Protein AF-A0A1H9NKL5-F1 (afdb_monomer_lite)

InterPro domains:
  IPR001387 Cro/C1-type, helix-turn-helix domain [PF01381] (218-270)
  IPR001387 Cro/C1-type, helix-turn-helix domain [PS50943] (218-273)
  IPR001387 Cro/C1-type, helix-turn-helix domain [SM00530] (217-272)
  IPR001387 Cro/C1-type, helix-turn-helix domain [cd00093] (218-270)
  IPR010982 Lambda repressor-like, DNA-binding domain superfamily [G3DSA:1.10.260.40] (207-275)
  IPR010982 Lambda repressor-like, DNA-binding domain superfamily [SSF47413] (209-274)

Sequence (277 aa):
MSFSASGWETQMNERTSDKMSATQSKETTPHLGLSQDAVFTKQHTGQSDSREGAPTRTEEAVDTTTKDDSREQAQTDMRIGDDTNASVEKTSEKECNCDIAEISVRAEIANETENSIDTTEENEGNRTSKTKPEKNDLISASIEKLKSEVETLESDKARQNLGDKEWENLIRQTENVIKTARIAIENAKLSKRQSHKVIASRALLLEWEHKIAISDSIRARMKELGMNQNELSFATGIGIGQISLIINGKQNMTLRTMARIEAALDFRLDSGFKYHV

Structure (mmCIF, N/CA/C/O backbone):
data_AF-A0A1H9NKL5-F1
#
_entry.id   AF-A0A1H9NKL5-F1
#
loop_
_atom_site.group_PDB
_atom_site.id
_atom_site.type_symbol
_atom_site.label_atom_id
_atom_site.label_alt_id
_atom_site.label_comp_id
_atom_site.label_asym_id
_atom_site.label_entity_id
_atom_site.label_seq_id
_atom_site.pdbx_PDB_ins_code
_atom_site.Cartn_x
_atom_site.Cartn_y
_atom_site.Cartn_z
_atom_site.occupancy
_atom_site.B_iso_or_equiv
_atom_site.auth_seq_id
_atom_site.auth_comp_id
_atom_site.auth_asym_id
_atom_site.auth_atom_id
_atom_site.pdbx_PDB_model_num
ATOM 1 N N . MET A 1 1 ? -35.256 18.560 -25.970 1.00 48.41 1 MET A N 1
ATOM 2 C CA . MET A 1 1 ? -35.563 17.177 -25.550 1.00 48.41 1 MET A CA 1
ATOM 3 C C . MET A 1 1 ? -35.527 17.160 -24.036 1.00 48.41 1 MET A C 1
ATOM 5 O O . MET A 1 1 ? -34.480 17.425 -23.465 1.00 48.41 1 MET A O 1
ATOM 9 N N . SER A 1 2 ? -36.689 17.001 -23.414 1.00 36.78 2 SER A N 1
ATOM 10 C CA . SER A 1 2 ? -36.927 17.225 -21.985 1.00 36.78 2 SER A CA 1
ATOM 11 C C . SER A 1 2 ? -37.104 15.865 -21.314 1.00 36.78 2 SER A C 1
ATOM 13 O O . SER A 1 2 ? -38.040 15.154 -21.669 1.00 36.78 2 SER A O 1
ATOM 15 N N . PHE A 1 3 ? -36.227 15.484 -20.383 1.00 42.94 3 PHE A N 1
ATOM 16 C CA . PHE A 1 3 ? -36.404 14.260 -19.597 1.00 42.94 3 PHE A CA 1
ATOM 17 C C . PHE A 1 3 ? -36.980 14.608 -18.225 1.00 42.94 3 PHE A C 1
ATOM 19 O O . PHE A 1 3 ? -36.354 15.291 -17.418 1.00 42.94 3 PHE A O 1
ATOM 26 N N . SER A 1 4 ? -38.225 14.178 -18.032 1.00 52.56 4 SER A N 1
ATOM 27 C CA . SER A 1 4 ? -39.014 14.343 -16.818 1.00 52.56 4 SER A CA 1
ATOM 28 C C . SER A 1 4 ? -38.664 13.257 -15.804 1.00 52.56 4 SER A C 1
ATOM 30 O O . SER A 1 4 ? -38.470 12.097 -16.162 1.00 52.56 4 SER A O 1
ATOM 32 N N . ALA A 1 5 ? -38.616 13.656 -14.536 1.00 52.28 5 ALA A N 1
ATOM 33 C CA . ALA A 1 5 ? -38.471 12.793 -13.377 1.00 52.28 5 ALA A CA 1
ATOM 34 C C . ALA A 1 5 ? -39.759 12.001 -13.087 1.00 52.28 5 ALA A C 1
ATOM 36 O O . ALA A 1 5 ? -40.854 12.562 -13.083 1.00 52.28 5 ALA A O 1
ATOM 37 N N . SER A 1 6 ? -39.598 10.717 -12.784 1.00 53.91 6 SER A N 1
ATOM 38 C CA . SER A 1 6 ? -40.556 9.838 -12.097 1.00 53.91 6 SER A CA 1
ATOM 39 C C . SER A 1 6 ? -39.756 8.582 -11.743 1.00 53.91 6 SER A C 1
ATOM 41 O O . SER A 1 6 ? -39.211 7.939 -12.632 1.00 53.91 6 SER A O 1
ATOM 43 N N . GLY A 1 7 ? -39.457 8.290 -10.486 1.00 45.62 7 GLY A N 1
ATOM 44 C CA . GLY A 1 7 ? -40.419 7.953 -9.449 1.00 45.62 7 GLY A CA 1
ATOM 45 C C . GLY A 1 7 ? -40.061 6.536 -9.013 1.00 45.62 7 GLY A C 1
ATOM 46 O O . GLY A 1 7 ? -40.320 5.598 -9.755 1.00 45.62 7 GLY A O 1
ATOM 47 N N . TRP A 1 8 ? -39.378 6.394 -7.878 1.00 50.38 8 TRP A N 1
ATOM 48 C CA . TRP A 1 8 ? -39.182 5.095 -7.240 1.00 50.38 8 TRP A CA 1
ATOM 49 C C . TRP A 1 8 ? -39.647 5.218 -5.803 1.00 50.38 8 TRP A C 1
ATOM 51 O O . TRP A 1 8 ? -39.172 6.030 -5.011 1.00 50.38 8 TRP A O 1
ATOM 61 N N . GLU A 1 9 ? -40.706 4.466 -5.592 1.00 52.41 9 GLU A N 1
ATOM 62 C CA . GLU A 1 9 ? -41.692 4.541 -4.550 1.00 52.41 9 GLU A CA 1
ATOM 63 C C . GLU A 1 9 ? -41.309 3.575 -3.432 1.00 52.41 9 GLU A C 1
ATOM 65 O O . GLU A 1 9 ? -40.834 2.461 -3.657 1.00 52.41 9 GLU A O 1
ATOM 70 N N . THR A 1 10 ? -41.499 4.059 -2.215 1.00 56.59 10 THR A N 1
ATOM 71 C CA . THR A 1 10 ? -41.374 3.365 -0.942 1.00 56.59 10 THR A CA 1
ATOM 72 C C . THR A 1 10 ? -42.179 2.065 -0.923 1.00 56.59 10 THR A C 1
ATOM 74 O O . THR A 1 10 ? -43.394 2.093 -1.105 1.00 56.59 10 THR A O 1
ATOM 77 N N . GLN A 1 11 ? -41.546 0.942 -0.570 1.00 56.91 11 GLN A N 1
ATOM 78 C CA . GLN A 1 11 ? -42.263 -0.215 -0.032 1.00 56.91 11 GLN A CA 1
ATOM 79 C C . GLN A 1 11 ? -41.704 -0.629 1.327 1.00 56.91 11 GLN A C 1
ATOM 81 O O . GLN A 1 11 ? -40.533 -0.966 1.494 1.00 56.91 11 GLN A O 1
ATOM 86 N N . MET A 1 12 ? -42.614 -0.559 2.294 1.00 43.59 12 MET A N 1
ATOM 87 C CA . MET A 1 12 ? -42.528 -1.096 3.639 1.00 43.59 12 MET A CA 1
ATOM 88 C C . MET A 1 12 ? -42.273 -2.604 3.628 1.00 43.59 12 MET A C 1
ATOM 90 O O . MET A 1 12 ? -42.809 -3.322 2.786 1.00 43.59 12 MET A O 1
ATOM 94 N N . ASN A 1 13 ? -41.579 -3.101 4.652 1.00 52.59 13 ASN A N 1
ATOM 95 C CA . ASN A 1 13 ? -41.899 -4.424 5.172 1.00 52.59 13 ASN A CA 1
ATOM 96 C C . ASN A 1 13 ? -41.713 -4.451 6.691 1.00 52.59 13 ASN A C 1
ATOM 98 O O . ASN A 1 13 ? -40.604 -4.568 7.212 1.00 52.59 13 ASN A O 1
ATOM 102 N N . GLU A 1 14 ? -42.837 -4.310 7.386 1.00 47.19 14 GLU A N 1
ATOM 103 C CA . GLU A 1 14 ? -43.008 -4.686 8.781 1.00 47.19 14 GLU A CA 1
ATOM 104 C C . GLU A 1 14 ? -42.885 -6.212 8.903 1.00 47.19 14 GLU A C 1
ATOM 106 O O . GLU A 1 14 ? -43.618 -6.962 8.260 1.00 47.19 14 GLU A O 1
ATOM 111 N N . ARG A 1 15 ? -41.998 -6.695 9.778 1.00 49.75 15 ARG A N 1
ATOM 112 C CA . ARG A 1 15 ? -42.144 -8.021 10.391 1.00 49.75 15 ARG A CA 1
ATOM 113 C C . ARG A 1 15 ? -41.950 -7.922 11.897 1.00 49.75 15 ARG A C 1
ATOM 115 O O . ARG A 1 15 ? -40.840 -7.906 12.418 1.00 49.75 15 ARG A O 1
ATOM 122 N N . THR A 1 16 ? -43.103 -7.833 12.550 1.00 52.62 16 THR A N 1
ATOM 123 C CA . THR A 1 16 ? -43.482 -8.436 13.836 1.00 52.62 16 THR A CA 1
ATOM 124 C C . THR A 1 16 ? -42.513 -9.524 14.323 1.00 52.62 16 THR A C 1
ATOM 126 O O . THR A 1 16 ? -42.222 -10.474 13.600 1.00 52.62 16 THR A O 1
ATOM 129 N N . SER A 1 17 ? -41.929 -9.357 15.512 1.00 47.97 17 SER A N 1
ATOM 130 C CA . SER A 1 17 ? -42.384 -10.004 16.761 1.00 47.97 17 SER A CA 1
ATOM 131 C C . SER A 1 17 ? -42.676 -11.499 16.626 1.00 47.97 17 SER A C 1
ATOM 133 O O . SER A 1 17 ? -43.721 -11.855 16.094 1.00 47.97 17 SER A O 1
ATOM 135 N N . ASP A 1 18 ? -41.805 -12.345 17.192 1.00 44.88 18 ASP A N 1
ATOM 136 C CA . ASP A 1 18 ? -42.251 -13.412 18.095 1.00 44.88 18 ASP A CA 1
ATOM 137 C C . ASP A 1 18 ? -41.107 -14.165 18.809 1.00 44.88 18 ASP A C 1
ATOM 139 O O . ASP A 1 18 ? -40.115 -14.556 18.201 1.00 44.88 18 ASP A O 1
ATOM 143 N N . LYS A 1 19 ? -41.385 -14.465 20.087 1.00 53.66 19 LYS A N 1
ATOM 144 C CA . LYS A 1 19 ? -40.973 -15.643 20.883 1.00 53.66 19 LYS A CA 1
ATOM 145 C C . LYS A 1 19 ? -39.588 -15.697 21.546 1.00 53.66 19 LYS A C 1
ATOM 147 O O . LYS A 1 19 ? -38.620 -16.260 21.053 1.00 53.66 19 LYS A O 1
ATOM 152 N N . MET A 1 20 ? -39.608 -15.228 22.797 1.00 47.59 20 MET A N 1
ATOM 153 C CA . MET A 1 20 ? -39.321 -16.003 24.017 1.00 47.59 20 MET A CA 1
ATOM 154 C C . MET A 1 20 ? -38.697 -17.399 23.843 1.00 47.59 20 MET A C 1
ATOM 156 O O . MET A 1 20 ? -39.330 -18.297 23.293 1.00 47.59 20 MET A O 1
ATOM 160 N N . SER A 1 21 ? -37.558 -17.624 24.502 1.00 54.09 21 SER A N 1
ATOM 161 C CA . SER A 1 21 ? -37.244 -18.877 25.207 1.00 54.09 21 SER A CA 1
ATOM 162 C C . SER A 1 21 ? -36.172 -18.608 26.260 1.00 54.09 21 SER A C 1
ATOM 164 O O . SER A 1 21 ? -35.004 -18.393 25.953 1.00 54.09 21 SER A O 1
ATOM 166 N N . ALA A 1 22 ? -36.610 -18.583 27.516 1.00 48.78 22 ALA A N 1
ATOM 167 C CA . ALA A 1 22 ? -35.757 -18.597 28.688 1.00 48.78 22 ALA A CA 1
ATOM 168 C C . ALA A 1 22 ? -35.267 -20.028 28.938 1.00 48.78 22 ALA A C 1
ATOM 170 O O . ALA A 1 22 ? -36.077 -20.943 29.069 1.00 48.78 22 ALA A O 1
ATOM 171 N N . THR A 1 23 ? -33.960 -20.207 29.091 1.00 55.16 23 THR A N 1
ATOM 172 C CA . THR A 1 23 ? -33.391 -21.382 29.758 1.00 55.16 23 THR A CA 1
ATOM 173 C C . THR A 1 23 ? -32.395 -20.916 30.806 1.00 55.16 23 THR A C 1
ATOM 175 O O . THR A 1 23 ? -31.267 -20.538 30.504 1.00 55.16 23 THR A O 1
ATOM 178 N N . GLN A 1 24 ? -32.858 -20.944 32.056 1.00 49.25 24 GLN A N 1
ATOM 179 C CA . GLN A 1 24 ? -32.028 -21.013 33.251 1.00 49.25 24 GLN A CA 1
ATOM 180 C C . GLN A 1 24 ? -31.160 -22.273 33.192 1.00 49.25 24 GLN A C 1
ATOM 182 O O . GLN A 1 24 ? -31.686 -23.360 32.951 1.00 49.25 24 GLN A O 1
ATOM 187 N N . SER A 1 25 ? -29.867 -22.161 33.495 1.00 47.19 25 SER A N 1
ATOM 188 C CA . SER A 1 25 ? -29.084 -23.275 34.041 1.00 47.19 25 SER A CA 1
ATOM 189 C C . SER A 1 25 ? -27.833 -22.783 34.772 1.00 47.19 25 SER A C 1
ATOM 191 O O . SER A 1 25 ? -26.843 -22.408 34.162 1.00 47.19 25 SER A O 1
ATOM 193 N N . LYS A 1 26 ? -27.953 -22.848 36.102 1.00 50.44 26 LYS A N 1
ATOM 194 C CA . LYS A 1 26 ? -26.998 -23.376 37.087 1.00 50.44 26 LYS A CA 1
ATOM 195 C C . LYS A 1 26 ? -25.600 -22.758 37.184 1.00 50.44 26 LYS A C 1
ATOM 197 O O . LYS A 1 26 ? -24.675 -23.086 36.450 1.00 50.44 26 LYS A O 1
ATOM 202 N N . GLU A 1 27 ? -25.474 -21.995 38.268 1.00 46.00 27 GLU A N 1
ATOM 203 C CA . GLU A 1 27 ? -24.309 -21.895 39.144 1.00 46.00 27 GLU A CA 1
ATOM 204 C C . GLU A 1 27 ? -23.500 -23.196 39.226 1.00 46.00 27 GLU A C 1
ATOM 206 O O . GLU A 1 27 ? -24.032 -24.271 39.513 1.00 46.00 27 GLU A O 1
ATOM 211 N N . THR A 1 28 ? -22.183 -23.087 39.077 1.00 55.81 28 THR A N 1
ATOM 212 C CA . THR A 1 28 ? -21.239 -23.968 39.770 1.00 55.81 28 THR A CA 1
ATOM 213 C C . THR A 1 28 ? -19.968 -23.181 40.060 1.00 55.81 28 THR A C 1
ATOM 215 O O . THR A 1 28 ? -19.117 -22.975 39.200 1.00 55.81 28 THR A O 1
ATOM 218 N N . THR A 1 29 ? -19.871 -22.716 41.298 1.00 50.72 29 THR A N 1
ATOM 219 C CA . THR A 1 29 ? -18.658 -22.200 41.931 1.00 50.72 29 THR A CA 1
ATOM 220 C C . THR A 1 29 ? -17.722 -23.369 42.248 1.00 50.72 29 THR A C 1
ATOM 222 O O . THR A 1 29 ? -18.184 -24.362 42.816 1.00 50.72 29 THR A O 1
ATOM 225 N N . PRO A 1 30 ? -16.407 -23.236 42.014 1.00 59.78 30 PRO A N 1
ATOM 226 C CA . PRO A 1 30 ? -15.461 -23.870 42.920 1.00 59.78 30 PRO A CA 1
ATOM 227 C C . PRO A 1 30 ? -14.425 -22.877 43.459 1.00 59.78 30 PRO A C 1
ATOM 229 O O . PRO A 1 30 ? -13.653 -22.263 42.732 1.00 59.78 30 PRO A O 1
ATOM 232 N N . HIS A 1 31 ? -14.477 -22.740 44.783 1.00 46.31 31 HIS A N 1
ATOM 233 C CA . HIS A 1 31 ? -13.364 -22.755 45.733 1.00 46.31 31 HIS A CA 1
ATOM 234 C C . HIS A 1 31 ? -11.958 -22.314 45.273 1.00 46.31 31 HIS A C 1
ATOM 236 O O . HIS A 1 31 ? -11.245 -23.028 44.578 1.00 46.31 31 HIS A O 1
ATOM 242 N N . LEU A 1 32 ? -11.543 -21.174 45.839 1.00 48.94 32 LEU A N 1
ATOM 243 C CA . LEU A 1 32 ? -10.318 -20.960 46.627 1.00 48.94 32 LEU A CA 1
ATOM 244 C C . LEU A 1 32 ? -9.119 -21.886 46.345 1.00 48.94 32 LEU A C 1
ATOM 246 O O . LEU A 1 32 ? -9.050 -23.007 46.845 1.00 48.94 32 LEU A O 1
ATOM 250 N N . GLY A 1 33 ? -8.102 -21.311 45.703 1.00 45.56 33 GLY A N 1
ATOM 251 C CA . GLY A 1 33 ? -6.715 -21.766 45.748 1.00 45.56 33 GLY A CA 1
ATOM 252 C C . GLY A 1 33 ? -5.789 -20.580 46.004 1.00 45.56 33 GLY A C 1
ATOM 253 O O . GLY A 1 33 ? -5.266 -19.982 45.071 1.00 45.56 33 GLY A O 1
ATOM 254 N N . LEU A 1 34 ? -5.636 -20.216 47.280 1.00 52.22 34 LEU A N 1
ATOM 255 C CA . LEU A 1 34 ? -4.562 -19.355 47.770 1.00 52.22 34 LEU A CA 1
ATOM 256 C C . LEU A 1 34 ? -3.224 -20.059 47.515 1.00 52.22 34 LEU A C 1
ATOM 258 O O . LEU A 1 34 ? -2.986 -21.120 48.086 1.00 52.22 34 LEU A O 1
ATOM 262 N N . SER A 1 35 ? -2.340 -19.454 46.723 1.00 49.34 35 SER A N 1
ATOM 263 C CA . SER A 1 35 ? -0.908 -19.731 46.824 1.00 49.34 35 SER A CA 1
ATOM 264 C C . SER A 1 35 ? -0.171 -18.421 47.034 1.00 49.34 35 SER A C 1
ATOM 266 O O . SER A 1 35 ? -0.235 -17.498 46.222 1.00 49.34 35 SER A O 1
ATOM 268 N N . GLN A 1 36 ? 0.457 -18.370 48.199 1.00 53.31 36 GLN A N 1
ATOM 269 C CA . GLN A 1 36 ? 1.365 -17.345 48.669 1.00 53.31 36 GLN A CA 1
ATOM 270 C C . GLN A 1 36 ? 2.711 -17.447 47.928 1.00 53.31 36 GLN A C 1
ATOM 272 O O . GLN A 1 36 ? 3.008 -18.454 47.285 1.00 53.31 36 GLN A O 1
ATOM 277 N N . ASP A 1 37 ? 3.500 -16.388 48.104 1.00 51.75 37 ASP A N 1
ATOM 278 C CA . ASP A 1 37 ? 4.959 -16.321 47.979 1.00 51.75 37 ASP A CA 1
ATOM 279 C C . ASP A 1 37 ? 5.580 -16.105 46.592 1.00 51.75 37 ASP A C 1
ATOM 281 O O . ASP A 1 37 ? 5.916 -17.034 45.866 1.00 51.75 37 ASP A O 1
ATOM 285 N N . ALA A 1 38 ? 5.887 -14.834 46.306 1.00 48.09 38 ALA A N 1
ATOM 286 C CA . ALA A 1 38 ? 7.248 -14.429 45.938 1.00 48.09 38 ALA A CA 1
ATOM 287 C C . ALA A 1 38 ? 7.401 -12.904 46.068 1.00 48.09 38 ALA A C 1
ATOM 289 O O . ALA A 1 38 ? 7.118 -12.131 45.153 1.00 48.09 38 ALA A O 1
ATOM 290 N N . VAL A 1 39 ? 7.878 -12.473 47.236 1.00 51.44 39 VAL A N 1
ATOM 291 C CA . VAL A 1 39 ? 8.449 -11.141 47.451 1.00 51.44 39 VAL A CA 1
ATOM 292 C C . VAL A 1 39 ? 9.751 -11.066 46.654 1.00 51.44 39 VAL A C 1
ATOM 294 O O . VAL A 1 39 ? 10.738 -11.698 47.020 1.00 51.44 39 VAL A O 1
ATOM 297 N N . PHE A 1 40 ? 9.769 -10.297 45.565 1.00 44.47 40 PHE A N 1
ATOM 298 C CA . PHE A 1 40 ? 11.006 -9.940 44.868 1.00 44.47 40 PHE A CA 1
ATOM 299 C C . PHE A 1 40 ? 11.227 -8.429 44.964 1.00 44.47 40 PHE A C 1
ATOM 301 O O . PHE A 1 40 ? 10.907 -7.653 44.066 1.00 44.47 40 PHE A O 1
ATOM 308 N N . THR A 1 41 ? 11.767 -7.997 46.102 1.00 55.28 41 THR A N 1
ATOM 309 C CA . THR A 1 41 ? 12.330 -6.657 46.278 1.00 55.28 41 THR A CA 1
ATOM 310 C C . THR A 1 41 ? 13.645 -6.569 45.512 1.00 55.28 41 THR A C 1
ATOM 312 O O . THR A 1 41 ? 14.680 -7.020 46.001 1.00 55.28 41 THR A O 1
ATOM 315 N N . LYS A 1 42 ? 13.626 -5.967 44.319 1.00 55.19 42 LYS A N 1
ATOM 316 C CA . LYS A 1 42 ? 14.851 -5.518 43.651 1.00 55.19 42 LYS A CA 1
ATOM 317 C C . LYS A 1 42 ? 15.007 -4.016 43.859 1.00 55.19 42 LYS A C 1
ATOM 319 O O . LYS A 1 42 ? 14.419 -3.203 43.153 1.00 55.19 42 LYS A O 1
ATOM 324 N N . GLN A 1 43 ? 15.793 -3.674 44.875 1.00 50.03 43 GLN A N 1
ATOM 325 C CA . GLN A 1 43 ? 16.387 -2.354 45.030 1.00 50.03 43 GLN A CA 1
ATOM 326 C C . GLN A 1 43 ? 17.285 -2.092 43.813 1.00 50.03 43 GLN A C 1
ATOM 328 O O . GLN A 1 43 ? 18.260 -2.809 43.601 1.00 50.03 43 GLN A O 1
ATOM 333 N N . HIS A 1 44 ? 16.963 -1.071 43.022 1.00 48.88 44 HIS A N 1
ATOM 334 C CA . HIS A 1 44 ? 17.934 -0.430 42.145 1.00 48.88 44 HIS A CA 1
ATOM 335 C C . HIS A 1 44 ? 18.224 0.958 42.702 1.00 48.88 44 HIS A C 1
ATOM 337 O O . HIS A 1 44 ? 17.430 1.892 42.616 1.00 48.88 44 HIS A O 1
ATOM 343 N N . THR A 1 45 ? 19.377 1.023 43.351 1.00 51.44 45 THR A N 1
ATOM 344 C CA . THR A 1 45 ? 20.097 2.220 43.749 1.00 51.44 45 THR A CA 1
ATOM 345 C C . THR A 1 45 ? 20.473 3.047 42.523 1.00 51.44 45 THR A C 1
ATOM 347 O O . THR A 1 45 ? 21.073 2.522 41.591 1.00 51.44 45 THR A O 1
ATOM 350 N N . GLY A 1 46 ? 20.114 4.329 42.584 1.00 45.69 46 GLY A N 1
ATOM 351 C CA . GLY A 1 46 ? 20.894 5.493 42.162 1.00 45.69 46 GLY A CA 1
ATOM 352 C C . GLY A 1 46 ? 21.671 5.443 40.850 1.00 45.69 46 GLY A C 1
ATOM 353 O O . GLY A 1 46 ? 22.724 4.826 40.781 1.00 45.69 46 GLY A O 1
ATOM 354 N N . GLN A 1 47 ? 21.266 6.295 39.907 1.00 49.59 47 GLN A N 1
ATOM 355 C CA . GLN A 1 47 ? 22.220 7.219 39.297 1.00 49.59 47 GLN A CA 1
ATOM 356 C C . GLN A 1 47 ? 21.484 8.445 38.751 1.00 49.59 47 GLN A C 1
ATOM 358 O O . GLN A 1 47 ? 20.786 8.402 37.742 1.00 49.59 47 GLN A O 1
ATOM 363 N N . SER A 1 48 ? 21.597 9.530 39.505 1.00 50.75 48 SER A N 1
ATOM 364 C CA . SER A 1 48 ? 21.295 10.892 39.096 1.00 50.75 48 SER A CA 1
ATOM 365 C C . SER A 1 48 ? 22.418 11.383 38.185 1.00 50.75 48 SER A C 1
ATOM 367 O O . SER A 1 48 ? 23.514 11.630 38.681 1.00 50.75 48 SER A O 1
ATOM 369 N N . ASP A 1 49 ? 22.140 11.547 36.894 1.00 48.22 49 ASP A N 1
ATOM 370 C CA . ASP A 1 49 ? 22.976 12.350 36.003 1.00 48.22 49 ASP A CA 1
ATOM 371 C C . ASP A 1 49 ? 22.197 13.587 35.567 1.00 48.22 49 ASP A C 1
ATOM 373 O O . ASP A 1 49 ? 21.303 13.561 34.719 1.00 48.22 49 ASP A O 1
ATOM 377 N N . SER A 1 50 ? 22.563 14.689 36.211 1.00 57.38 50 SER A N 1
ATOM 378 C CA . SER A 1 50 ? 22.253 16.049 35.818 1.00 57.38 50 SER A CA 1
ATOM 379 C C . SER A 1 50 ? 22.828 16.318 34.428 1.00 57.38 50 SER A C 1
ATOM 381 O O . SER A 1 50 ? 24.044 16.365 34.248 1.00 57.38 50 SER A O 1
ATOM 383 N N . ARG A 1 51 ? 21.965 16.563 33.443 1.00 45.28 51 ARG A N 1
ATOM 384 C CA . ARG A 1 51 ? 22.336 17.318 32.243 1.00 45.28 51 ARG A CA 1
ATOM 385 C C . ARG A 1 51 ? 21.310 18.411 32.002 1.00 45.28 51 ARG A C 1
ATOM 387 O O . ARG A 1 51 ? 20.365 18.265 31.235 1.00 45.28 51 ARG A O 1
ATOM 394 N N . GLU A 1 52 ? 21.542 19.517 32.700 1.00 51.66 52 GLU A N 1
ATOM 395 C CA . GLU A 1 52 ? 21.159 20.842 32.234 1.00 51.66 52 GLU A CA 1
ATOM 396 C C . GLU A 1 52 ? 21.868 21.101 30.901 1.00 51.66 52 GLU A C 1
ATOM 398 O O . GLU A 1 52 ? 23.088 20.997 30.785 1.00 51.66 52 GLU A O 1
ATOM 403 N N . GLY A 1 53 ? 21.083 21.398 29.876 1.00 48.41 53 GLY A N 1
ATOM 404 C CA . GLY A 1 53 ? 21.568 21.730 28.547 1.00 48.41 53 GLY A CA 1
ATOM 405 C C . GLY A 1 53 ? 20.451 22.417 27.787 1.00 48.41 53 GLY A C 1
ATOM 406 O O . GLY A 1 53 ? 19.788 21.800 26.961 1.00 48.41 53 GLY A O 1
ATOM 407 N N . ALA A 1 54 ? 20.194 23.676 28.134 1.00 57.97 54 ALA A N 1
ATOM 408 C CA . ALA A 1 54 ? 19.293 24.546 27.396 1.00 57.97 54 ALA A CA 1
ATOM 409 C C . ALA A 1 54 ? 19.928 24.908 26.040 1.00 57.97 54 ALA A C 1
ATOM 411 O O . ALA A 1 54 ? 21.036 25.448 26.033 1.00 57.97 54 ALA A O 1
ATOM 412 N N . PRO A 1 55 ? 19.267 24.669 24.895 1.00 62.00 55 PRO A N 1
ATOM 413 C CA . PRO A 1 55 ? 19.705 25.255 23.641 1.00 62.00 55 PRO A CA 1
ATOM 414 C C . PRO A 1 55 ? 19.158 26.682 23.520 1.00 62.00 55 PRO A C 1
ATOM 416 O O . PRO A 1 55 ? 17.950 26.911 23.441 1.00 62.00 55 PRO A O 1
ATOM 419 N N . THR A 1 56 ? 20.073 27.649 23.503 1.00 54.56 56 THR A N 1
ATOM 420 C CA . THR A 1 56 ? 19.831 29.028 23.071 1.00 54.56 56 THR A CA 1
ATOM 421 C C . THR A 1 56 ? 19.242 29.037 21.663 1.00 54.56 56 T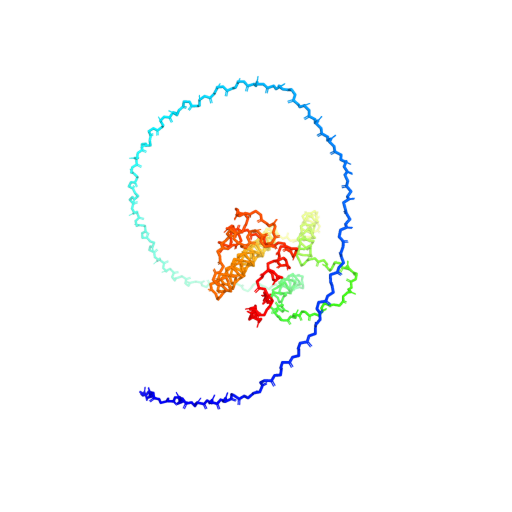HR A C 1
ATOM 423 O O . THR A 1 56 ? 19.854 28.553 20.712 1.00 54.56 56 THR A O 1
ATOM 426 N N . ARG A 1 57 ? 18.033 29.585 21.556 1.00 46.97 57 ARG A N 1
ATOM 427 C CA . ARG A 1 57 ? 17.301 29.835 20.317 1.00 46.97 57 ARG A CA 1
ATOM 428 C C . ARG A 1 57 ? 17.941 31.031 19.611 1.00 46.97 57 ARG A C 1
ATOM 430 O O . ARG A 1 57 ? 17.780 32.161 20.057 1.00 46.97 57 ARG A O 1
ATOM 437 N N . THR A 1 58 ? 18.680 30.769 18.541 1.00 55.44 58 THR A N 1
ATOM 438 C CA . THR A 1 58 ? 19.168 31.797 17.619 1.00 55.44 58 THR A CA 1
ATOM 439 C C . THR A 1 58 ? 17.998 32.239 16.743 1.00 55.44 58 THR A C 1
ATOM 441 O O . THR A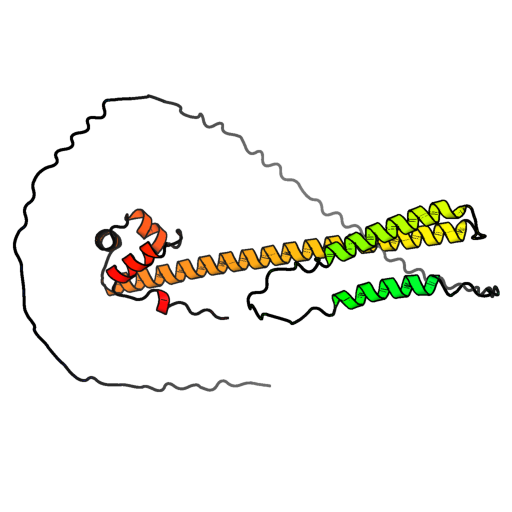 1 58 ? 17.421 31.433 16.016 1.00 55.44 58 THR A O 1
ATOM 444 N N . GLU A 1 59 ? 17.600 33.500 16.868 1.00 49.75 59 GLU A N 1
ATOM 445 C CA . GLU A 1 59 ? 16.656 34.149 15.963 1.00 49.75 59 GLU A CA 1
ATOM 446 C C . GLU A 1 59 ? 17.380 34.454 14.644 1.00 49.75 59 GLU A C 1
ATOM 448 O O . GLU A 1 59 ? 18.219 35.349 14.587 1.00 49.75 59 GLU A O 1
ATOM 453 N N . GLU A 1 60 ? 17.091 33.692 13.587 1.00 51.75 60 GLU A N 1
ATOM 454 C CA . GLU A 1 60 ? 17.432 34.091 12.220 1.00 51.75 60 GLU A CA 1
ATOM 455 C C . GLU A 1 60 ? 16.293 34.937 11.648 1.00 51.75 60 GLU A C 1
ATOM 457 O O . GLU A 1 60 ? 15.157 34.483 11.484 1.00 51.75 60 GLU A O 1
ATOM 462 N N . ALA A 1 61 ? 16.620 36.198 11.374 1.00 52.06 61 ALA A N 1
ATOM 463 C CA . ALA A 1 61 ? 15.790 37.129 10.637 1.00 52.06 61 ALA A CA 1
ATOM 464 C C . ALA A 1 61 ? 15.611 36.626 9.195 1.00 52.06 61 ALA A C 1
ATOM 466 O O . ALA A 1 61 ? 16.575 36.504 8.442 1.00 52.06 61 ALA A O 1
ATOM 467 N N . VAL A 1 62 ? 14.365 36.340 8.816 1.00 58.28 62 VAL A N 1
ATOM 468 C CA . VAL A 1 62 ? 13.986 36.046 7.431 1.00 58.28 62 VAL A CA 1
ATOM 469 C C . VAL A 1 62 ? 13.794 37.376 6.708 1.00 58.28 62 VAL A C 1
ATOM 471 O O . VAL A 1 62 ? 12.801 38.072 6.911 1.00 58.28 62 VAL A O 1
ATOM 474 N N . ASP A 1 63 ? 14.784 37.721 5.892 1.00 54.22 63 ASP A N 1
ATOM 475 C CA . ASP A 1 63 ? 14.782 38.853 4.972 1.00 54.22 63 ASP A CA 1
ATOM 476 C C . ASP A 1 63 ? 13.905 38.523 3.751 1.00 54.22 63 ASP A C 1
ATOM 478 O O . ASP A 1 63 ? 14.225 37.660 2.929 1.00 54.22 63 ASP A O 1
ATOM 482 N N . THR A 1 64 ? 12.741 39.165 3.664 1.00 52.56 64 THR A N 1
ATOM 483 C CA . THR A 1 64 ? 11.812 39.037 2.539 1.00 52.56 64 THR A CA 1
ATOM 484 C C . THR A 1 64 ? 12.238 39.978 1.417 1.00 52.56 64 THR A C 1
ATOM 486 O O . THR A 1 64 ? 11.778 41.119 1.349 1.00 52.56 64 THR A O 1
ATOM 489 N N . THR A 1 65 ? 13.087 39.500 0.508 1.00 51.56 65 THR A N 1
ATOM 490 C CA . THR A 1 65 ? 13.340 40.180 -0.769 1.00 51.56 65 THR A CA 1
ATOM 491 C C . THR A 1 65 ? 12.397 39.654 -1.847 1.00 51.56 65 THR A C 1
ATOM 493 O O . THR A 1 65 ? 12.548 38.571 -2.409 1.00 51.56 65 THR A O 1
ATOM 496 N N . THR A 1 66 ? 11.383 40.469 -2.108 1.00 47.75 66 THR A N 1
ATOM 497 C CA . THR A 1 66 ? 10.454 40.431 -3.235 1.00 47.75 66 THR A CA 1
ATOM 498 C C . THR A 1 66 ? 11.240 40.459 -4.551 1.00 47.75 66 THR A C 1
ATOM 500 O O . THR A 1 66 ? 11.956 41.424 -4.816 1.00 47.75 66 THR A O 1
ATOM 503 N N . LYS A 1 67 ? 11.126 39.415 -5.380 1.00 49.84 67 LYS A N 1
ATOM 504 C CA . LYS A 1 67 ? 11.590 39.439 -6.774 1.00 49.84 67 LYS A CA 1
ATOM 505 C C . LYS A 1 67 ? 10.396 39.637 -7.702 1.00 49.84 67 LYS A C 1
ATOM 507 O O . LYS A 1 67 ? 9.525 38.778 -7.798 1.00 49.84 67 LYS A O 1
ATOM 512 N N . ASP A 1 68 ? 10.391 40.806 -8.332 1.00 49.84 68 ASP A N 1
ATOM 513 C CA . ASP A 1 68 ? 9.615 41.161 -9.514 1.00 49.84 68 ASP A CA 1
ATOM 514 C C . ASP A 1 68 ? 10.047 40.287 -10.700 1.00 49.84 68 ASP A C 1
ATOM 516 O O . ASP A 1 68 ? 11.107 40.508 -11.288 1.00 49.84 68 ASP A O 1
ATOM 520 N N . ASP A 1 69 ? 9.213 39.321 -11.083 1.00 45.38 69 ASP A N 1
ATOM 521 C CA . ASP A 1 69 ? 9.350 38.622 -12.361 1.00 45.38 69 ASP A CA 1
ATOM 522 C C . ASP A 1 69 ? 8.593 39.404 -13.439 1.00 45.38 69 ASP A C 1
ATOM 524 O O . ASP A 1 69 ? 7.399 39.220 -13.700 1.00 45.38 69 ASP A O 1
ATOM 528 N N . SER A 1 70 ? 9.331 40.321 -14.064 1.00 51.34 70 SER A N 1
ATOM 529 C CA . SER A 1 70 ? 8.927 41.000 -15.290 1.00 51.34 70 SER A CA 1
ATOM 530 C C . SER A 1 70 ? 8.788 39.983 -16.422 1.00 51.34 70 SER A C 1
ATOM 532 O O . SER A 1 70 ? 9.737 39.331 -16.851 1.00 51.34 70 SER A O 1
ATOM 534 N N . ARG A 1 71 ? 7.549 39.856 -16.887 1.00 44.16 71 ARG A N 1
ATOM 535 C CA . ARG A 1 71 ? 7.083 38.994 -17.969 1.00 44.16 71 ARG A CA 1
ATOM 536 C C . ARG A 1 71 ? 7.505 39.574 -19.320 1.00 44.16 71 ARG A C 1
ATOM 538 O O . ARG A 1 71 ? 6.838 40.461 -19.845 1.00 44.16 71 ARG A O 1
ATOM 545 N N . GLU A 1 72 ? 8.587 39.056 -19.889 1.00 47.97 72 GLU A N 1
ATOM 546 C CA . GLU A 1 72 ? 9.040 39.399 -21.239 1.00 47.97 72 GLU A CA 1
ATOM 547 C C . GLU A 1 72 ? 8.300 38.530 -22.274 1.00 47.97 72 GLU A C 1
ATOM 549 O O . GLU A 1 72 ? 8.466 37.312 -22.355 1.00 47.97 72 GLU A O 1
ATOM 554 N N . GLN A 1 73 ? 7.394 39.163 -23.023 1.00 51.53 73 GLN A N 1
ATOM 555 C CA . GLN A 1 73 ? 6.710 38.587 -24.179 1.00 51.53 73 GLN A CA 1
ATOM 556 C C . GLN A 1 73 ? 7.650 38.637 -25.387 1.00 51.53 73 GLN A C 1
ATOM 558 O O . GLN A 1 73 ? 7.820 39.693 -25.990 1.00 51.53 73 GLN A O 1
ATOM 563 N N . ALA A 1 74 ? 8.224 37.499 -25.776 1.00 50.53 74 ALA A N 1
ATOM 564 C CA . ALA A 1 74 ? 8.877 37.364 -27.073 1.00 50.53 74 ALA A CA 1
ATOM 565 C C . ALA A 1 74 ? 7.876 36.812 -28.099 1.00 50.53 74 ALA A C 1
ATOM 567 O O . ALA A 1 74 ? 7.459 35.655 -28.037 1.00 50.53 74 ALA A O 1
ATOM 568 N N . GLN A 1 75 ? 7.480 37.689 -29.022 1.00 52.81 75 GLN A N 1
ATOM 569 C CA . GLN A 1 75 ? 6.804 37.376 -30.276 1.00 52.81 75 GLN A CA 1
ATOM 570 C C . GLN A 1 75 ? 7.696 36.473 -31.136 1.00 52.81 75 GLN A C 1
ATOM 572 O O . GLN A 1 75 ? 8.812 36.850 -31.487 1.00 52.81 75 GLN A O 1
ATOM 577 N N . THR A 1 76 ? 7.192 35.302 -31.513 1.00 50.75 76 THR A N 1
ATOM 578 C CA . THR A 1 76 ? 7.748 34.496 -32.602 1.00 50.75 76 THR A CA 1
ATOM 579 C C . THR A 1 76 ? 6.863 34.653 -33.832 1.00 50.75 76 THR A C 1
ATOM 581 O O . THR A 1 76 ? 5.814 34.025 -33.962 1.00 50.75 76 THR A O 1
ATOM 584 N N . ASP A 1 77 ? 7.299 35.531 -34.734 1.00 48.38 77 ASP A N 1
ATOM 585 C CA . ASP A 1 77 ? 6.754 35.664 -36.081 1.00 48.38 77 ASP A CA 1
ATOM 586 C C . ASP A 1 77 ? 7.008 34.379 -36.878 1.00 48.38 77 ASP A C 1
ATOM 588 O O . ASP A 1 77 ? 8.146 33.989 -37.152 1.00 48.38 77 ASP A O 1
ATOM 592 N N . MET A 1 78 ? 5.917 33.723 -37.272 1.00 43.75 78 MET A N 1
ATOM 593 C CA . MET A 1 78 ? 5.924 32.641 -38.248 1.00 43.75 78 MET A CA 1
ATOM 594 C C . MET A 1 78 ? 6.138 33.228 -39.645 1.00 43.75 78 MET A C 1
ATOM 596 O O . MET A 1 78 ? 5.240 33.851 -40.212 1.00 43.75 78 MET A O 1
ATOM 600 N N . ARG A 1 79 ? 7.316 32.994 -40.226 1.00 46.97 79 ARG A N 1
ATOM 601 C CA . ARG A 1 79 ? 7.576 33.233 -41.649 1.00 46.97 79 ARG A CA 1
ATOM 602 C C . ARG A 1 79 ? 7.455 31.903 -42.393 1.00 46.97 79 ARG A C 1
ATOM 604 O O . ARG A 1 79 ? 8.374 31.091 -42.386 1.00 46.97 79 ARG A O 1
ATOM 611 N N . ILE A 1 80 ?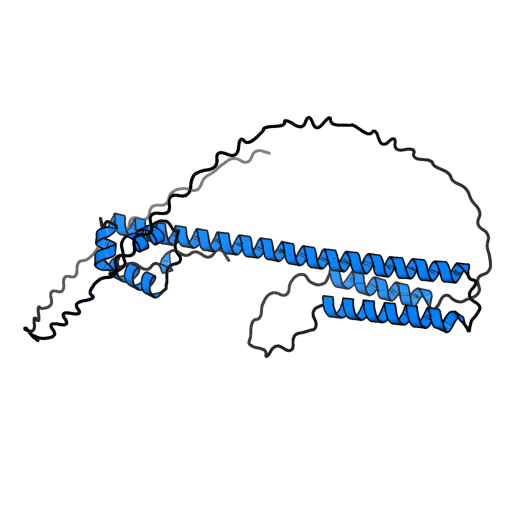 6.286 31.687 -42.990 1.00 48.78 80 ILE A N 1
ATOM 612 C CA . ILE A 1 80 ? 6.039 30.638 -43.983 1.00 48.78 80 ILE A CA 1
ATOM 613 C C . ILE A 1 80 ? 6.689 31.124 -45.281 1.00 48.78 80 ILE A C 1
ATOM 615 O O . ILE A 1 80 ? 6.230 32.094 -45.881 1.00 48.78 80 ILE A O 1
ATOM 619 N N . GLY A 1 81 ? 7.816 30.515 -45.638 1.00 46.88 81 GLY A N 1
ATOM 620 C CA . GLY A 1 81 ? 8.455 30.667 -46.939 1.00 46.88 81 GLY A CA 1
ATOM 621 C C . GLY A 1 81 ? 8.117 29.456 -47.793 1.00 46.88 81 GLY A C 1
ATOM 622 O O . GLY A 1 81 ? 8.692 28.388 -47.594 1.00 46.88 81 GLY A O 1
ATOM 623 N N . ASP A 1 82 ? 7.166 29.639 -48.704 1.00 47.97 82 ASP A N 1
ATOM 624 C CA . ASP A 1 82 ? 6.946 28.767 -49.849 1.00 47.97 82 ASP A CA 1
ATOM 625 C C . ASP A 1 82 ? 8.074 29.009 -50.854 1.00 47.97 82 ASP A C 1
ATOM 627 O O . ASP A 1 82 ? 8.081 30.035 -51.527 1.00 47.97 82 ASP A O 1
ATOM 631 N N . ASP A 1 83 ? 9.003 28.063 -50.978 1.00 49.03 83 ASP A N 1
ATOM 632 C CA . ASP A 1 83 ? 9.915 28.003 -52.119 1.00 49.03 83 ASP A CA 1
ATOM 633 C C . ASP A 1 83 ? 9.832 26.618 -52.759 1.00 49.03 83 ASP A C 1
ATOM 635 O O . ASP A 1 83 ? 10.501 25.648 -52.400 1.00 49.03 83 ASP A O 1
ATOM 639 N N . THR A 1 84 ? 8.964 26.557 -53.762 1.00 56.66 84 THR A N 1
ATOM 640 C CA . THR A 1 84 ? 9.054 25.629 -54.879 1.00 56.66 84 THR A CA 1
ATOM 641 C C . THR A 1 84 ? 10.382 25.836 -55.604 1.00 56.66 84 THR A C 1
ATOM 643 O O . THR A 1 84 ? 10.594 26.910 -56.167 1.00 56.66 84 THR A O 1
ATOM 646 N N . ASN A 1 85 ? 11.227 24.808 -55.721 1.00 44.47 85 ASN A N 1
ATOM 647 C CA . ASN A 1 85 ? 11.999 24.676 -56.952 1.00 44.47 85 ASN A CA 1
ATOM 648 C C . ASN A 1 85 ? 12.437 23.251 -57.283 1.00 44.47 85 ASN A C 1
ATOM 650 O O . ASN A 1 85 ? 12.884 22.474 -56.444 1.00 44.47 85 ASN A O 1
ATOM 654 N N . ALA A 1 86 ? 12.267 22.957 -58.564 1.00 47.44 86 ALA A N 1
ATOM 655 C CA . ALA A 1 86 ? 12.553 21.714 -59.239 1.00 47.44 86 ALA A CA 1
ATOM 656 C C . ALA A 1 86 ? 14.058 21.449 -59.362 1.00 47.44 86 ALA A C 1
ATOM 658 O O . ALA A 1 86 ? 14.838 22.374 -59.574 1.00 47.44 86 ALA A O 1
ATOM 659 N N . SER A 1 87 ? 14.440 20.173 -59.382 1.00 44.91 87 SER A N 1
ATOM 660 C CA . SER A 1 87 ? 15.205 19.585 -60.492 1.00 44.91 87 SER A CA 1
ATOM 661 C C . SER A 1 87 ? 15.329 18.082 -60.283 1.00 44.91 87 SER A C 1
ATOM 663 O O . SER A 1 87 ? 15.971 17.599 -59.358 1.00 44.91 87 SER A O 1
ATOM 665 N N . VAL A 1 88 ? 14.652 17.353 -61.165 1.00 47.72 88 VAL A N 1
ATOM 666 C CA . VAL A 1 88 ? 14.755 15.908 -61.335 1.00 47.72 88 VAL A CA 1
ATOM 667 C C . VAL A 1 88 ? 15.996 15.653 -62.187 1.00 47.72 88 VAL A C 1
ATOM 669 O O . VAL A 1 88 ? 15.934 15.758 -63.411 1.00 47.72 88 VAL A O 1
ATOM 672 N N . GLU A 1 89 ? 17.118 15.320 -61.555 1.00 44.06 89 GLU A N 1
ATOM 673 C CA . GLU A 1 89 ? 18.224 14.641 -62.229 1.00 44.06 89 GLU A CA 1
ATOM 674 C C . GLU A 1 89 ? 18.012 13.131 -62.111 1.00 44.06 89 GLU A C 1
ATOM 676 O O . GLU A 1 89 ? 18.015 12.550 -61.029 1.00 44.06 89 GLU A O 1
ATOM 681 N N . LYS A 1 90 ? 17.776 12.492 -63.259 1.00 50.88 90 LYS A N 1
ATOM 682 C CA . LYS A 1 90 ? 17.780 11.037 -63.398 1.00 50.88 90 LYS A CA 1
ATOM 683 C C . LYS A 1 90 ? 19.227 10.573 -63.529 1.00 50.88 90 LYS A C 1
ATOM 685 O O . LYS A 1 90 ? 19.752 10.519 -64.640 1.00 50.88 90 LYS A O 1
ATOM 690 N N . THR A 1 91 ? 19.848 10.197 -62.420 1.00 42.50 91 THR A N 1
ATOM 691 C CA . THR A 1 91 ? 21.026 9.327 -62.432 1.00 42.50 91 THR A CA 1
ATOM 692 C C . THR A 1 91 ? 20.564 7.880 -62.320 1.00 42.50 91 THR A C 1
ATOM 694 O O . THR A 1 91 ? 19.801 7.501 -61.437 1.00 42.50 91 THR A O 1
ATOM 697 N N . SER A 1 92 ? 20.975 7.069 -63.290 1.00 54.56 92 SER A N 1
ATOM 698 C CA . SER A 1 92 ? 20.726 5.634 -63.334 1.00 54.56 92 SER A CA 1
ATOM 699 C C . SER A 1 92 ? 21.539 4.929 -62.246 1.00 54.56 92 SER A C 1
ATOM 701 O O . SER A 1 92 ? 22.679 4.528 -62.483 1.00 54.56 92 SER A O 1
ATOM 703 N N . GLU A 1 93 ? 20.955 4.786 -61.062 1.00 47.12 93 GLU A N 1
ATOM 704 C CA . GLU A 1 93 ? 21.455 3.921 -59.996 1.00 47.12 93 GLU A CA 1
ATOM 705 C C . GLU A 1 93 ? 21.066 2.473 -60.301 1.00 47.12 93 GLU A C 1
ATOM 707 O O . GLU A 1 93 ? 19.909 2.058 -60.210 1.00 47.12 93 GLU A O 1
ATOM 712 N N . LYS A 1 94 ? 22.065 1.703 -60.726 1.00 51.53 94 LYS A N 1
ATOM 713 C CA . LYS A 1 94 ? 22.004 0.247 -60.763 1.00 51.53 94 LYS A CA 1
ATOM 714 C C . LYS A 1 94 ? 22.301 -0.278 -59.359 1.00 51.53 94 LYS A C 1
ATOM 716 O O . LYS A 1 94 ? 23.424 -0.159 -58.890 1.00 51.53 94 LYS A O 1
ATOM 721 N N . GLU A 1 95 ? 21.269 -0.857 -58.754 1.00 51.78 95 GLU A N 1
ATOM 722 C CA . GLU A 1 95 ? 21.317 -2.037 -57.881 1.00 51.78 95 GLU A CA 1
ATOM 723 C C . GLU A 1 95 ? 22.408 -2.068 -56.794 1.00 51.78 95 GLU A C 1
ATOM 725 O O . GLU A 1 95 ? 23.401 -2.775 -56.911 1.00 51.78 95 GLU A O 1
ATOM 730 N N . CYS A 1 96 ? 22.131 -1.404 -55.670 1.00 45.41 96 CYS A N 1
ATOM 731 C CA . CYS A 1 96 ? 22.548 -1.857 -54.335 1.00 45.41 96 CYS A CA 1
ATOM 732 C C . CYS A 1 96 ? 21.415 -1.571 -53.328 1.00 45.41 96 CYS A C 1
ATOM 734 O O . CYS A 1 96 ? 21.581 -0.878 -52.333 1.00 45.41 96 CYS A O 1
ATOM 736 N N . ASN A 1 97 ? 20.205 -2.047 -53.646 1.00 46.94 97 ASN A N 1
ATOM 737 C CA . ASN A 1 97 ? 18.981 -1.757 -52.883 1.00 46.94 97 ASN A CA 1
ATOM 738 C C . ASN A 1 97 ? 18.578 -2.887 -51.911 1.00 46.94 97 ASN A C 1
ATOM 740 O O . ASN A 1 97 ? 17.501 -2.828 -51.323 1.00 46.94 97 ASN A O 1
ATOM 744 N N . CYS A 1 98 ? 19.398 -3.934 -51.756 1.00 45.22 98 CYS A N 1
ATOM 745 C CA . CYS A 1 98 ? 19.053 -5.081 -50.908 1.00 45.22 98 CYS A CA 1
ATOM 746 C C . CYS A 1 98 ? 19.389 -4.878 -49.422 1.00 45.22 98 CYS A C 1
ATOM 748 O O . CYS A 1 98 ? 18.624 -5.339 -48.580 1.00 45.22 98 CYS A O 1
ATOM 750 N N . ASP A 1 99 ? 20.436 -4.119 -49.084 1.00 48.41 99 ASP A N 1
ATOM 751 C CA . ASP A 1 99 ? 20.945 -4.107 -47.701 1.00 48.41 99 ASP A CA 1
ATOM 752 C C . ASP A 1 99 ? 20.344 -2.978 -46.838 1.00 48.41 99 ASP A C 1
ATOM 754 O O . ASP A 1 99 ? 20.157 -3.132 -45.632 1.00 48.41 99 ASP A O 1
ATOM 758 N N . ILE A 1 100 ? 19.935 -1.857 -47.447 1.00 48.97 100 ILE A N 1
ATOM 759 C CA . ILE A 1 100 ? 19.291 -0.735 -46.729 1.00 48.97 100 ILE A CA 1
ATOM 760 C C . ILE A 1 100 ? 17.841 -1.078 -46.337 1.00 48.97 100 ILE A C 1
ATOM 762 O O . ILE A 1 100 ? 17.354 -0.661 -45.280 1.00 48.97 100 ILE A O 1
ATOM 766 N N . ALA A 1 101 ? 17.157 -1.889 -47.150 1.00 48.97 101 ALA A N 1
ATOM 767 C CA . ALA A 1 101 ? 15.803 -2.352 -46.859 1.00 48.97 101 ALA A CA 1
ATOM 768 C C . ALA A 1 101 ? 15.759 -3.268 -45.621 1.00 48.97 101 ALA A C 1
ATOM 770 O O . ALA A 1 101 ? 14.816 -3.190 -44.834 1.00 48.97 101 ALA A O 1
ATOM 771 N N . GLU A 1 102 ? 16.799 -4.076 -45.384 1.00 51.16 102 GLU A N 1
ATOM 772 C CA . GLU A 1 102 ? 16.851 -4.983 -44.231 1.00 51.16 102 GLU A CA 1
ATOM 773 C C . GLU A 1 102 ? 17.004 -4.233 -42.891 1.00 51.16 102 GLU A C 1
ATOM 775 O O . GLU A 1 102 ? 16.483 -4.673 -41.862 1.00 51.16 102 GLU A O 1
ATOM 780 N N . ILE A 1 103 ? 17.648 -3.059 -42.899 1.00 52.28 103 ILE A N 1
ATOM 781 C CA . ILE A 1 103 ? 17.801 -2.203 -41.711 1.00 52.28 103 ILE A CA 1
ATOM 782 C C . ILE A 1 103 ? 16.488 -1.472 -41.378 1.00 52.28 103 ILE A C 1
ATOM 784 O O . ILE A 1 103 ? 16.115 -1.404 -40.205 1.00 52.28 103 ILE A O 1
ATOM 788 N N . SER A 1 104 ? 15.741 -0.988 -42.381 1.00 51.25 104 SER A N 1
ATOM 789 C CA . SER A 1 104 ? 14.423 -0.363 -42.148 1.00 51.25 104 SER A CA 1
ATOM 790 C C . SER A 1 104 ? 13.386 -1.357 -41.621 1.00 51.25 104 SER A C 1
ATOM 792 O O . SER A 1 104 ? 12.683 -1.049 -40.659 1.00 51.25 104 SER A O 1
ATOM 794 N N . VAL A 1 105 ? 13.345 -2.579 -42.164 1.00 52.06 105 VAL A N 1
ATOM 795 C CA . VAL A 1 105 ? 12.404 -3.622 -41.711 1.00 52.06 105 VAL A CA 1
ATOM 796 C C . VAL A 1 105 ? 12.672 -4.036 -40.254 1.00 52.06 105 VAL A C 1
ATOM 798 O O . VAL A 1 105 ? 11.738 -4.331 -39.510 1.00 52.06 105 VAL A O 1
ATOM 801 N N . ARG A 1 106 ? 13.927 -3.987 -39.779 1.00 52.34 106 ARG A N 1
ATOM 802 C CA . ARG A 1 106 ? 14.252 -4.263 -38.364 1.00 52.34 106 ARG A CA 1
ATOM 803 C C . ARG A 1 106 ? 13.833 -3.147 -37.401 1.00 52.34 106 ARG A C 1
ATOM 805 O O . ARG A 1 106 ? 13.567 -3.446 -36.238 1.00 52.34 106 ARG A O 1
ATOM 812 N N . ALA A 1 107 ? 13.742 -1.897 -37.854 1.00 50.47 107 ALA A N 1
ATOM 813 C CA . ALA A 1 107 ? 13.242 -0.790 -37.034 1.00 50.47 107 ALA A CA 1
ATOM 814 C C . ALA A 1 107 ? 11.709 -0.826 -36.883 1.00 50.47 107 ALA A C 1
ATOM 816 O O . ALA A 1 107 ? 11.179 -0.480 -35.830 1.00 50.47 107 ALA A O 1
ATOM 817 N N . GLU A 1 108 ? 10.996 -1.306 -37.902 1.00 48.47 108 GLU A N 1
ATOM 818 C CA . GLU A 1 108 ? 9.531 -1.395 -37.910 1.00 48.47 108 GLU A CA 1
ATOM 819 C C . GLU A 1 108 ? 9.007 -2.506 -36.977 1.00 48.47 108 GLU A C 1
ATOM 821 O O . GLU A 1 108 ? 8.047 -2.297 -36.233 1.00 48.47 108 GLU A O 1
ATOM 826 N N . ILE A 1 109 ? 9.739 -3.626 -36.875 1.00 53.09 109 ILE A N 1
ATOM 827 C CA . ILE A 1 109 ? 9.472 -4.702 -35.899 1.00 53.09 109 ILE A CA 1
ATOM 828 C C . ILE A 1 109 ? 9.582 -4.200 -34.443 1.00 53.09 109 ILE A C 1
ATOM 830 O O . ILE A 1 109 ? 8.922 -4.737 -33.553 1.00 53.09 109 ILE A O 1
ATOM 834 N N 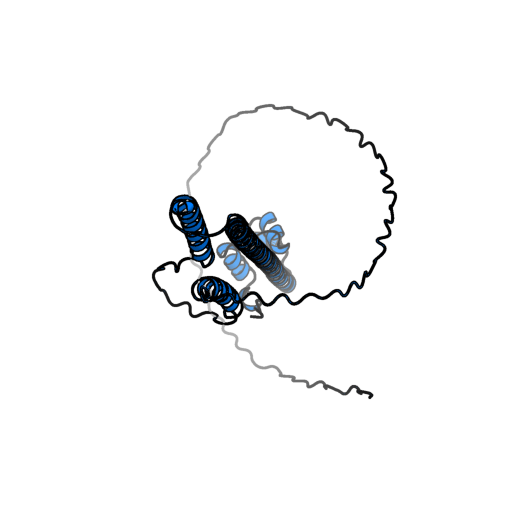. ALA A 1 110 ? 10.365 -3.149 -34.169 1.00 50.12 110 ALA A N 1
ATOM 835 C CA . ALA A 1 110 ? 10.433 -2.564 -32.828 1.00 50.12 110 ALA A CA 1
ATOM 836 C C . ALA A 1 110 ? 9.146 -1.795 -32.463 1.00 50.12 110 ALA A C 1
ATOM 838 O O . ALA A 1 110 ? 8.685 -1.904 -31.326 1.00 50.12 110 ALA A O 1
ATOM 839 N N . ASN A 1 111 ? 8.519 -1.106 -33.425 1.00 50.34 111 ASN A N 1
ATOM 840 C CA . ASN A 1 111 ? 7.297 -0.321 -33.205 1.00 50.34 111 ASN A CA 1
ATOM 841 C C . ASN A 1 111 ? 6.041 -1.190 -33.017 1.00 50.34 111 ASN A C 1
ATOM 843 O O . ASN A 1 111 ? 5.185 -0.864 -32.196 1.00 50.34 111 ASN A O 1
ATOM 847 N N . GLU A 1 112 ? 5.923 -2.330 -33.705 1.00 49.00 112 GLU A N 1
ATOM 848 C CA . GLU A 1 112 ? 4.755 -3.218 -33.545 1.00 49.00 112 GLU A CA 1
ATOM 849 C C . GLU A 1 112 ? 4.698 -3.906 -32.166 1.00 49.00 112 GLU A C 1
ATOM 851 O O . GLU A 1 112 ? 3.632 -4.323 -31.707 1.00 49.00 112 GLU A O 1
ATOM 856 N N . THR A 1 113 ? 5.820 -3.971 -31.440 1.00 51.50 113 THR A N 1
ATOM 857 C CA . THR A 1 113 ? 5.864 -4.582 -30.099 1.00 51.50 113 THR A CA 1
ATOM 858 C C . THR A 1 113 ? 5.386 -3.675 -28.957 1.00 51.50 113 THR A C 1
ATOM 860 O O . THR A 1 113 ? 5.232 -4.171 -27.828 1.00 51.50 113 THR A O 1
ATOM 863 N N . GLU A 1 114 ? 5.117 -2.391 -29.226 1.00 49.72 114 GLU A N 1
ATOM 864 C CA . GLU A 1 114 ? 4.530 -1.450 -28.258 1.00 49.72 114 GLU A CA 1
ATOM 865 C C . GLU A 1 114 ? 2.995 -1.556 -28.179 1.00 49.72 114 GLU A C 1
ATOM 867 O O . GLU A 1 114 ? 2.447 -1.393 -27.093 1.00 49.72 114 GLU A O 1
ATOM 872 N N . ASN A 1 115 ? 2.302 -1.950 -29.258 1.00 51.47 115 ASN A N 1
ATOM 873 C CA . ASN A 1 115 ? 0.827 -1.977 -29.303 1.00 51.47 115 ASN A CA 1
ATOM 874 C C . ASN A 1 115 ? 0.169 -3.327 -28.954 1.00 51.47 115 ASN A C 1
ATOM 876 O O . ASN A 1 115 ? -1.053 -3.404 -28.873 1.00 51.47 115 ASN A O 1
ATOM 880 N N . SER A 1 116 ? 0.937 -4.402 -28.742 1.00 46.78 116 SER A N 1
ATOM 881 C CA . SER A 1 116 ? 0.380 -5.755 -28.532 1.00 46.78 116 SER A CA 1
ATOM 882 C C . SER A 1 116 ? 0.366 -6.227 -27.068 1.00 46.78 116 SER A C 1
ATOM 884 O O . SER A 1 116 ? 0.222 -7.426 -26.818 1.00 46.78 116 SER A O 1
ATOM 886 N N . ILE A 1 117 ? 0.542 -5.340 -26.083 1.00 48.03 117 ILE A N 1
ATOM 887 C CA . ILE A 1 117 ? 0.420 -5.708 -24.662 1.00 48.03 117 ILE A CA 1
ATOM 888 C C . ILE A 1 117 ? -0.585 -4.792 -23.987 1.00 48.03 117 ILE A C 1
ATOM 890 O O . ILE A 1 117 ? -0.236 -3.934 -23.185 1.00 48.03 117 ILE A O 1
ATOM 894 N N . ASP A 1 118 ? -1.844 -5.029 -24.315 1.00 49.12 118 ASP A N 1
ATOM 895 C CA . ASP A 1 118 ? -2.932 -4.751 -23.399 1.00 49.12 118 ASP A CA 1
ATOM 896 C C . ASP A 1 118 ? -3.733 -6.050 -23.253 1.00 49.12 118 ASP A C 1
ATOM 898 O O . ASP A 1 118 ? -3.989 -6.743 -24.239 1.00 49.12 118 ASP A O 1
ATOM 902 N N . THR A 1 119 ? -4.087 -6.396 -22.017 1.00 46.38 119 THR A N 1
ATOM 903 C CA . THR A 1 119 ? -4.956 -7.524 -21.615 1.00 46.38 119 THR A CA 1
ATOM 904 C C . THR A 1 119 ? -4.386 -8.957 -21.662 1.00 46.38 119 THR A C 1
ATOM 906 O O . THR A 1 119 ? -4.788 -9.790 -22.463 1.00 46.38 119 THR A O 1
ATOM 909 N N . THR A 1 120 ? -3.555 -9.327 -20.685 1.00 43.47 120 THR A N 1
ATOM 910 C CA . THR A 1 120 ? -3.668 -10.675 -20.084 1.00 43.47 120 THR A CA 1
ATOM 911 C C . THR A 1 120 ? -3.371 -10.581 -18.596 1.00 43.47 120 THR A C 1
ATOM 913 O O . THR A 1 120 ? -2.226 -10.730 -18.165 1.00 43.47 120 THR A O 1
ATOM 916 N N . GLU A 1 121 ? -4.422 -10.282 -17.840 1.00 52.19 121 GLU A N 1
ATOM 917 C CA . GLU A 1 121 ? -4.486 -10.449 -16.394 1.00 52.19 121 GLU A CA 1
ATOM 918 C C . GLU A 1 121 ? -4.496 -11.941 -16.023 1.00 52.19 121 GLU A C 1
ATOM 920 O O . GLU A 1 121 ? -5.200 -12.759 -16.611 1.00 52.19 121 GLU A O 1
ATOM 925 N N . GLU A 1 122 ? -3.648 -12.243 -15.042 1.00 50.62 122 GLU A N 1
ATOM 926 C CA . GLU A 1 122 ? -3.906 -13.114 -13.895 1.00 50.62 122 GLU A CA 1
ATOM 927 C C . GLU A 1 122 ? -4.378 -14.553 -14.149 1.00 50.62 122 GLU A C 1
ATOM 929 O O . GLU A 1 122 ? -5.559 -14.884 -14.198 1.00 50.62 122 GLU A O 1
ATOM 934 N N . ASN A 1 123 ? -3.407 -15.469 -14.135 1.00 48.47 123 ASN A N 1
ATOM 935 C CA . ASN A 1 123 ? -3.649 -16.801 -13.592 1.00 48.47 123 ASN A CA 1
ATOM 936 C C . ASN A 1 123 ? -2.440 -17.219 -12.740 1.00 48.47 123 ASN A C 1
ATOM 938 O O . ASN A 1 123 ? -1.467 -17.809 -13.223 1.00 48.47 123 ASN A O 1
ATOM 942 N N . GLU A 1 124 ? -2.467 -16.811 -11.469 1.00 57.16 124 GLU A N 1
ATOM 943 C CA . GLU A 1 124 ? -1.451 -17.124 -10.467 1.00 57.16 124 GLU A CA 1
ATOM 944 C C . GLU A 1 124 ? -1.587 -18.578 -10.004 1.00 57.16 124 GLU A C 1
ATOM 946 O O . GLU A 1 124 ? -2.374 -18.929 -9.130 1.00 57.16 124 GLU A O 1
ATOM 951 N N . GLY A 1 125 ? -0.774 -19.447 -10.601 1.00 53.75 125 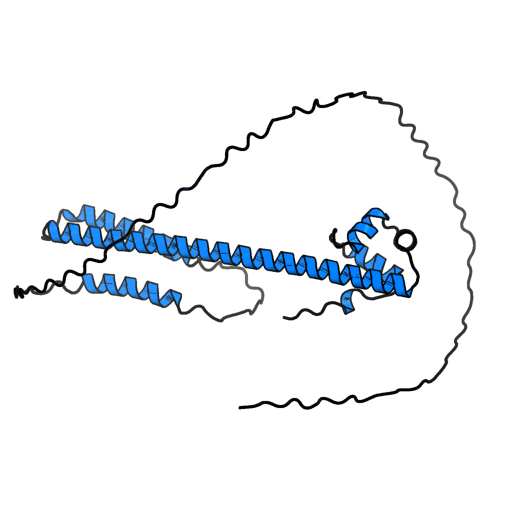GLY A N 1
ATOM 952 C CA . GLY A 1 125 ? -0.649 -20.843 -10.206 1.00 53.75 125 GLY A CA 1
ATOM 953 C C . GLY A 1 125 ? 0.804 -21.288 -10.233 1.00 53.75 125 GLY A C 1
ATOM 954 O O . GLY A 1 125 ? 1.232 -21.940 -11.181 1.00 53.75 125 GLY A O 1
ATOM 955 N N . ASN A 1 126 ? 1.551 -20.903 -9.196 1.00 56.94 126 ASN A N 1
ATOM 956 C CA . ASN A 1 126 ? 2.755 -21.571 -8.693 1.00 56.94 126 ASN A CA 1
ATOM 957 C C . ASN A 1 126 ? 3.698 -22.153 -9.774 1.00 56.94 126 ASN A C 1
ATOM 959 O O . ASN A 1 126 ? 3.739 -23.362 -10.009 1.00 56.94 126 ASN A O 1
ATOM 963 N N . ARG A 1 127 ? 4.482 -21.296 -10.440 1.00 49.78 127 ARG A N 1
ATOM 964 C CA . ARG A 1 127 ? 5.587 -21.726 -11.312 1.00 49.78 127 ARG A CA 1
ATOM 965 C C . ARG A 1 127 ? 6.889 -21.092 -10.855 1.00 49.78 127 ARG A C 1
ATOM 967 O O . ARG A 1 127 ? 7.043 -19.877 -10.878 1.00 49.78 127 ARG A O 1
ATOM 974 N N . THR A 1 128 ? 7.830 -21.958 -10.487 1.00 49.16 128 THR A N 1
ATOM 975 C CA . THR A 1 128 ? 9.251 -21.663 -10.287 1.00 49.16 128 THR A CA 1
ATOM 976 C C . THR A 1 128 ? 9.746 -20.716 -11.380 1.00 49.16 128 THR A C 1
ATOM 978 O O . THR A 1 128 ? 9.741 -21.061 -12.566 1.00 49.16 128 THR A O 1
ATOM 981 N N . SER A 1 129 ? 10.108 -19.505 -10.974 1.00 49.72 129 SER A N 1
ATOM 982 C CA . SER A 1 129 ? 10.366 -18.351 -11.827 1.00 49.72 129 SER A CA 1
ATOM 983 C C . SER A 1 129 ? 11.620 -18.539 -12.683 1.00 49.72 129 SER A C 1
ATOM 985 O O . SER A 1 129 ? 12.719 -18.125 -12.329 1.00 49.72 129 SER A O 1
ATOM 987 N N . LYS A 1 130 ? 11.454 -19.096 -13.888 1.00 56.47 130 LYS A N 1
ATOM 988 C CA . LYS A 1 130 ? 12.306 -18.681 -15.008 1.00 56.47 130 LYS A CA 1
ATOM 989 C C . LYS A 1 130 ? 11.898 -17.250 -15.337 1.00 56.47 130 LYS A C 1
ATOM 991 O O . LYS A 1 130 ? 10.896 -17.036 -16.014 1.00 56.47 130 LYS A O 1
ATOM 996 N N . THR A 1 131 ? 12.624 -16.279 -14.791 1.00 58.22 131 THR A N 1
ATOM 997 C CA . THR A 1 131 ? 12.449 -14.860 -15.103 1.00 58.22 131 THR A CA 1
ATOM 998 C C . THR A 1 131 ? 12.648 -14.680 -16.602 1.00 58.22 131 THR A C 1
ATOM 1000 O O . THR A 1 131 ? 13.764 -14.781 -17.111 1.00 58.22 131 THR A O 1
ATOM 1003 N N . LYS A 1 132 ? 11.541 -14.495 -17.325 1.00 64.81 132 LYS A N 1
ATOM 1004 C CA . LYS A 1 132 ? 11.560 -14.078 -18.726 1.00 64.81 132 LYS A CA 1
ATOM 1005 C C . LYS A 1 132 ? 12.373 -12.773 -18.771 1.00 64.81 132 LYS A C 1
ATOM 1007 O O . LYS A 1 132 ? 12.077 -11.905 -17.949 1.00 64.81 132 LYS A O 1
ATOM 1012 N N . PRO A 1 133 ? 13.404 -12.654 -19.631 1.00 66.56 133 PRO A N 1
ATOM 1013 C CA . PRO A 1 133 ? 14.227 -11.450 -19.676 1.00 66.56 133 PRO A CA 1
ATOM 1014 C C . PRO A 1 133 ? 13.315 -10.242 -19.878 1.00 66.56 133 PRO A C 1
ATOM 1016 O O . PRO A 1 133 ? 12.402 -10.284 -20.713 1.00 66.56 133 PRO A O 1
ATOM 1019 N N . GLU A 1 134 ? 13.500 -9.213 -19.053 1.00 76.75 134 GLU A N 1
ATOM 1020 C CA . GLU A 1 134 ? 12.663 -8.021 -19.100 1.00 76.75 134 GLU A CA 1
ATOM 1021 C C . GLU A 1 134 ? 12.859 -7.379 -20.483 1.00 76.75 134 GLU A C 1
ATOM 1023 O O . GLU A 1 134 ? 13.972 -7.374 -21.011 1.00 76.75 134 GLU A O 1
ATOM 1028 N N . LYS A 1 135 ? 11.797 -6.858 -21.118 1.00 79.62 135 LYS A N 1
ATOM 1029 C CA . LYS A 1 135 ? 11.896 -6.264 -22.471 1.00 79.62 135 LYS A CA 1
ATOM 1030 C C . LYS A 1 135 ? 13.048 -5.248 -22.581 1.00 79.62 135 LYS A C 1
ATOM 1032 O O . LYS A 1 135 ? 13.708 -5.173 -23.611 1.00 79.62 135 LYS A O 1
ATOM 1037 N N . ASN A 1 136 ? 13.334 -4.531 -21.495 1.00 74.19 136 ASN A N 1
ATOM 1038 C CA . ASN A 1 136 ? 14.433 -3.572 -21.398 1.00 74.19 136 ASN A CA 1
ATOM 1039 C C . ASN A 1 136 ? 15.826 -4.206 -21.555 1.00 74.19 136 ASN A C 1
ATOM 1041 O O . ASN A 1 136 ? 16.717 -3.571 -22.122 1.00 74.19 136 ASN A O 1
ATOM 1045 N N . ASP A 1 137 ? 16.017 -5.445 -21.101 1.00 81.19 137 ASP A N 1
ATOM 1046 C CA . ASP A 1 137 ? 17.286 -6.169 -21.224 1.00 81.19 137 ASP A CA 1
ATOM 1047 C C . ASP A 1 137 ? 17.526 -6.586 -22.678 1.00 81.19 137 ASP A C 1
ATOM 1049 O O . ASP A 1 137 ? 18.634 -6.445 -23.193 1.00 81.19 137 ASP A O 1
ATOM 1053 N N . LEU A 1 138 ? 16.466 -7.018 -23.373 1.00 83.44 138 LEU A N 1
ATOM 1054 C CA . LEU A 1 138 ? 16.519 -7.354 -24.800 1.00 83.44 138 LEU A CA 1
ATOM 1055 C C . LEU A 1 138 ? 16.835 -6.123 -25.659 1.00 83.44 138 LEU A C 1
ATOM 1057 O O . LEU A 1 138 ? 17.646 -6.203 -26.584 1.00 83.44 138 LEU A O 1
ATOM 1061 N N . ILE A 1 139 ? 16.238 -4.973 -25.333 1.00 79.00 139 ILE A N 1
ATOM 1062 C CA . ILE A 1 139 ? 16.513 -3.712 -26.031 1.00 79.00 139 ILE A CA 1
ATOM 1063 C C . ILE A 1 139 ? 17.951 -3.252 -25.748 1.00 79.00 139 ILE A C 1
ATOM 1065 O O . ILE A 1 139 ? 18.665 -2.873 -26.673 1.00 79.00 139 ILE A O 1
ATOM 1069 N N . SER A 1 140 ? 18.413 -3.334 -24.497 1.00 81.62 140 SER A N 1
ATOM 1070 C CA . SER A 1 140 ? 19.785 -2.952 -24.130 1.00 81.62 140 SER A CA 1
ATOM 1071 C C . SER A 1 140 ? 20.825 -3.833 -24.829 1.00 81.62 140 SER A C 1
ATOM 1073 O O . SER A 1 140 ? 21.792 -3.317 -25.385 1.00 81.62 140 SER A O 1
ATOM 1075 N N . ALA A 1 141 ? 20.587 -5.146 -24.890 1.00 87.06 141 ALA A N 1
ATOM 1076 C CA . ALA A 1 141 ? 21.423 -6.075 -25.645 1.00 87.06 141 ALA A CA 1
ATOM 1077 C C . ALA A 1 141 ? 21.422 -5.762 -27.152 1.00 87.06 141 ALA A C 1
ATOM 1079 O O . ALA A 1 141 ? 22.469 -5.828 -27.792 1.00 87.06 141 ALA A O 1
ATOM 1080 N N . SER A 1 142 ? 20.273 -5.366 -27.710 1.00 83.56 142 SER A N 1
ATOM 1081 C CA . SER A 1 142 ? 20.170 -4.952 -29.117 1.00 83.56 142 SER A CA 1
ATOM 1082 C C . SER A 1 142 ? 20.960 -3.669 -29.395 1.00 83.56 142 SER A C 1
ATOM 1084 O O . SER A 1 142 ? 21.617 -3.574 -30.426 1.00 83.56 142 SER A O 1
ATOM 1086 N N . ILE A 1 143 ? 20.969 -2.711 -28.461 1.00 82.50 143 ILE A N 1
ATOM 1087 C CA . ILE A 1 143 ? 21.781 -1.490 -28.571 1.00 82.50 143 ILE A CA 1
ATOM 1088 C C . ILE A 1 143 ? 23.276 -1.809 -28.527 1.00 82.50 143 ILE A C 1
ATOM 1090 O O . ILE A 1 143 ? 24.020 -1.281 -29.348 1.00 82.50 143 ILE A O 1
ATOM 1094 N N . GLU A 1 144 ? 23.730 -2.650 -27.595 1.00 88.44 144 GLU A N 1
ATOM 1095 C CA . GLU A 1 144 ? 25.147 -3.043 -27.532 1.00 88.44 144 GLU A CA 1
ATOM 1096 C C . GLU A 1 144 ? 25.573 -3.820 -28.782 1.00 88.44 144 GLU A C 1
ATOM 1098 O O . GLU A 1 144 ? 26.649 -3.572 -29.323 1.00 88.44 144 GLU A O 1
ATOM 1103 N N . LYS A 1 145 ? 24.691 -4.674 -29.319 1.00 89.00 145 LYS A N 1
ATOM 1104 C CA . LYS A 1 145 ? 24.922 -5.345 -30.602 1.00 89.00 145 LYS A CA 1
ATOM 1105 C C . LYS A 1 145 ? 25.084 -4.336 -31.742 1.00 89.00 145 LYS A C 1
ATOM 1107 O O . LYS A 1 145 ? 26.081 -4.400 -32.454 1.00 89.00 145 LYS A O 1
ATOM 1112 N N . LEU A 1 146 ? 24.167 -3.374 -31.872 1.00 82.00 146 LEU A N 1
ATOM 1113 C CA . LEU A 1 146 ? 24.240 -2.335 -32.907 1.00 82.00 146 LEU A CA 1
ATOM 1114 C C . LEU A 1 146 ? 25.502 -1.474 -32.775 1.00 82.00 146 LEU A C 1
ATOM 1116 O O . LEU A 1 146 ? 26.128 -1.161 -33.780 1.00 82.00 146 LEU A O 1
ATOM 1120 N N . LYS A 1 147 ? 25.920 -1.124 -31.552 1.00 86.25 147 LYS A N 1
ATOM 1121 C CA . LYS A 1 147 ? 27.188 -0.409 -31.329 1.00 86.25 147 LYS A CA 1
ATOM 1122 C C . LYS A 1 147 ? 28.389 -1.214 -31.816 1.00 86.25 147 LYS A C 1
ATOM 1124 O O . LYS A 1 147 ? 29.236 -0.658 -32.503 1.00 86.25 147 LYS A O 1
ATOM 1129 N N . SER A 1 148 ? 28.444 -2.507 -31.486 1.00 87.88 148 SER A N 1
ATOM 1130 C CA . SER A 1 148 ? 29.535 -3.373 -31.943 1.00 87.88 148 SER A CA 1
ATOM 1131 C C . SER A 1 148 ? 29.543 -3.532 -33.466 1.00 87.88 148 SER A C 1
ATOM 1133 O O . SER A 1 148 ? 30.610 -3.507 -34.067 1.00 87.88 148 SER A O 1
ATOM 1135 N N . GLU A 1 149 ? 28.367 -3.608 -34.103 1.00 82.69 149 GLU A N 1
ATOM 1136 C CA . GLU A 1 149 ? 28.247 -3.641 -35.566 1.00 82.69 149 GLU A CA 1
ATOM 1137 C C . GLU A 1 149 ? 28.789 -2.347 -36.192 1.00 82.69 149 GLU A C 1
ATOM 1139 O O . GLU A 1 149 ? 29.560 -2.410 -37.148 1.00 82.69 149 GLU A O 1
ATOM 1144 N N . VAL A 1 150 ? 28.487 -1.179 -35.616 1.00 80.12 150 VAL A N 1
ATOM 1145 C CA . VAL A 1 150 ? 29.044 0.108 -36.074 1.00 80.12 150 VAL A CA 1
ATOM 1146 C C . VAL A 1 150 ? 30.568 0.147 -35.945 1.00 80.12 150 VAL A C 1
ATOM 1148 O O . VAL A 1 150 ? 31.243 0.543 -36.890 1.00 80.12 150 VAL A O 1
ATOM 1151 N N . GLU A 1 151 ? 31.126 -0.315 -34.827 1.00 85.00 151 GLU A N 1
ATOM 1152 C CA . GLU A 1 151 ? 32.581 -0.341 -34.608 1.00 85.00 151 GLU A CA 1
ATOM 1153 C C . GLU A 1 151 ? 33.297 -1.296 -35.587 1.00 85.00 151 GLU A C 1
ATOM 1155 O O . GLU A 1 151 ? 34.375 -0.990 -36.111 1.00 85.00 151 GLU A O 1
ATOM 1160 N N . THR A 1 152 ? 32.668 -2.433 -35.914 1.00 83.19 152 THR A N 1
ATOM 1161 C CA . THR A 1 152 ? 33.173 -3.333 -36.965 1.00 83.19 152 THR A CA 1
ATOM 1162 C C . THR A 1 152 ? 33.090 -2.702 -38.354 1.00 83.19 152 THR A C 1
ATOM 1164 O O . THR A 1 152 ? 34.046 -2.792 -39.121 1.00 83.19 152 THR A O 1
ATOM 1167 N N . LEU A 1 153 ? 32.004 -1.985 -38.654 1.00 73.12 153 LEU A N 1
ATOM 1168 C CA . LEU A 1 153 ? 31.812 -1.280 -39.921 1.00 73.12 153 LEU A CA 1
ATOM 1169 C C . LEU A 1 153 ? 32.837 -0.148 -40.108 1.00 73.12 153 LEU A C 1
ATOM 1171 O O . LEU A 1 153 ? 33.369 0.023 -41.205 1.00 73.12 153 LEU A O 1
ATOM 1175 N N . GLU A 1 154 ? 33.180 0.586 -39.046 1.00 73.25 154 GLU A N 1
ATOM 1176 C CA . GLU A 1 154 ? 34.255 1.588 -39.071 1.00 73.25 154 GLU A CA 1
ATOM 1177 C C . GLU A 1 154 ? 35.623 0.972 -39.395 1.00 73.25 154 GLU A C 1
ATOM 1179 O O . GLU A 1 154 ? 36.413 1.574 -40.127 1.00 73.25 154 GLU A O 1
ATOM 1184 N N . SER A 1 155 ? 35.881 -0.247 -38.915 1.00 73.06 155 SER A N 1
ATOM 1185 C CA . SER A 1 155 ? 37.119 -0.988 -39.192 1.00 73.06 155 SER A CA 1
ATOM 1186 C C . SER A 1 155 ? 37.164 -1.551 -40.623 1.00 73.06 155 SER A C 1
ATOM 1188 O O . SER A 1 155 ? 38.228 -1.588 -41.248 1.00 73.06 155 SER A O 1
ATOM 1190 N N . ASP A 1 156 ? 36.008 -1.929 -41.178 1.00 68.31 156 ASP A N 1
ATOM 1191 C CA . ASP A 1 156 ? 35.865 -2.501 -42.526 1.00 68.31 156 ASP A CA 1
ATOM 1192 C C . ASP A 1 156 ? 35.830 -1.453 -43.655 1.00 68.31 156 ASP A C 1
ATOM 1194 O O . ASP A 1 156 ? 35.956 -1.800 -44.838 1.00 68.31 156 ASP A O 1
ATOM 1198 N N . LYS A 1 157 ? 35.823 -0.155 -43.309 1.00 59.19 157 LYS A N 1
ATOM 1199 C CA . LYS A 1 157 ? 36.053 0.980 -44.229 1.00 59.19 157 LYS A CA 1
ATOM 1200 C C . LYS A 1 157 ? 37.400 0.898 -44.978 1.00 59.19 157 LYS A C 1
ATOM 1202 O O . LYS A 1 157 ? 37.668 1.673 -45.891 1.00 59.19 157 LYS A O 1
ATOM 1207 N N . ALA A 1 158 ? 38.234 -0.090 -44.658 1.00 51.03 158 ALA A N 1
ATOM 1208 C CA . ALA A 1 158 ? 39.434 -0.430 -45.405 1.00 51.03 158 ALA A CA 1
ATOM 1209 C C . ALA A 1 158 ? 39.210 -1.268 -46.688 1.00 51.03 158 ALA A C 1
ATOM 1211 O O . ALA A 1 158 ? 40.209 -1.553 -47.354 1.00 51.03 158 ALA A O 1
ATOM 1212 N N . ARG A 1 159 ? 37.988 -1.700 -47.076 1.00 52.44 159 ARG A N 1
ATOM 1213 C CA . ARG A 1 159 ? 37.858 -2.643 -48.220 1.00 52.44 159 ARG A CA 1
ATOM 1214 C C . ARG A 1 159 ? 36.866 -2.394 -49.363 1.00 52.44 159 ARG A C 1
ATOM 1216 O O . ARG A 1 159 ? 37.081 -3.035 -50.391 1.00 52.44 159 ARG A O 1
ATOM 1223 N N . GLN A 1 160 ? 35.862 -1.513 -49.312 1.00 65.62 160 GLN A N 1
ATOM 1224 C CA . GLN A 1 160 ? 34.934 -1.374 -50.459 1.00 65.62 160 GLN A CA 1
ATOM 1225 C C . GLN A 1 160 ? 34.404 0.054 -50.684 1.00 65.62 160 GLN A C 1
ATOM 1227 O O . GLN A 1 160 ? 33.675 0.570 -49.853 1.00 65.62 160 GLN A O 1
ATOM 1232 N N . ASN A 1 161 ? 34.772 0.635 -51.835 1.00 68.50 161 ASN A N 1
ATOM 1233 C CA . ASN A 1 161 ? 34.065 1.525 -52.786 1.00 68.50 161 ASN A CA 1
ATOM 1234 C C . ASN A 1 161 ? 32.960 2.536 -52.383 1.00 68.50 161 ASN A C 1
ATOM 1236 O O . ASN A 1 161 ? 32.522 3.258 -53.278 1.00 68.50 161 ASN A O 1
ATOM 1240 N N . LEU A 1 162 ? 32.497 2.648 -51.138 1.00 74.69 162 LEU A N 1
ATOM 1241 C CA . LEU A 1 162 ? 31.552 3.700 -50.748 1.00 74.69 162 LEU A CA 1
ATOM 1242 C C . LEU A 1 162 ? 32.255 5.061 -50.715 1.00 74.69 162 LEU A C 1
ATOM 1244 O O . LEU A 1 162 ? 33.341 5.202 -50.149 1.00 74.69 162 LEU A O 1
ATOM 1248 N N . GLY A 1 163 ? 31.628 6.074 -51.317 1.00 85.50 163 GLY A N 1
ATOM 1249 C CA . GLY A 1 163 ? 32.134 7.444 -51.258 1.00 85.50 163 GLY A CA 1
ATOM 1250 C C . GLY A 1 163 ? 32.018 8.016 -49.841 1.00 85.50 163 GLY A C 1
ATOM 1251 O O . GLY A 1 163 ? 31.065 7.714 -49.122 1.00 85.50 163 GLY A O 1
ATOM 1252 N N . ASP A 1 164 ? 32.942 8.898 -49.441 1.00 83.38 164 ASP A N 1
ATOM 1253 C CA . ASP A 1 164 ? 32.981 9.468 -48.080 1.00 83.38 164 ASP A CA 1
ATOM 1254 C C . ASP A 1 164 ? 31.641 10.075 -47.623 1.00 83.38 164 ASP A C 1
ATOM 1256 O O . ASP A 1 164 ? 31.250 9.929 -46.466 1.00 83.38 164 ASP A O 1
ATOM 1260 N N . LYS A 1 165 ? 30.891 10.687 -48.548 1.00 85.50 165 LYS A N 1
ATOM 1261 C CA . LYS A 1 165 ? 29.582 11.304 -48.271 1.00 85.50 165 LYS A CA 1
ATOM 1262 C C . LYS A 1 165 ? 28.488 10.295 -47.918 1.00 85.50 165 LYS A C 1
ATOM 1264 O O . LYS A 1 165 ? 27.644 10.576 -47.069 1.00 85.50 165 LYS A O 1
ATOM 1269 N N . GLU A 1 166 ? 28.466 9.143 -48.584 1.00 86.06 166 GLU A N 1
ATOM 1270 C CA . GLU A 1 166 ? 27.474 8.094 -48.317 1.00 86.06 166 GLU A CA 1
ATOM 1271 C C . GLU A 1 166 ? 27.722 7.481 -46.941 1.00 86.06 166 GLU A C 1
ATOM 1273 O O . GLU A 1 166 ? 26.786 7.270 -46.168 1.00 86.06 166 GLU A O 1
ATOM 1278 N N . TRP A 1 167 ? 28.999 7.299 -46.600 1.00 82.12 167 TRP A N 1
ATOM 1279 C CA . TRP A 1 167 ? 29.422 6.816 -45.294 1.00 82.12 167 TRP A CA 1
ATOM 1280 C C . TRP A 1 167 ? 29.029 7.760 -44.154 1.00 82.12 167 TRP A C 1
ATOM 1282 O O . TRP A 1 167 ? 28.443 7.328 -43.162 1.00 82.12 167 TRP A O 1
ATOM 1292 N N . GLU A 1 168 ? 29.298 9.061 -44.299 1.00 84.69 168 GLU A N 1
ATOM 1293 C CA . GLU A 1 168 ? 28.875 10.071 -43.320 1.00 84.69 168 GLU A CA 1
ATOM 1294 C C . GLU A 1 168 ? 27.354 10.076 -43.125 1.00 84.69 168 GLU A C 1
ATOM 1296 O O . GLU A 1 168 ? 26.864 10.203 -41.998 1.00 84.69 168 GLU A O 1
ATOM 1301 N N . ASN A 1 169 ? 26.588 9.898 -44.206 1.00 88.94 169 ASN A N 1
ATOM 1302 C CA . ASN A 1 169 ? 25.137 9.828 -44.114 1.00 88.94 169 ASN A CA 1
ATOM 1303 C C . ASN A 1 169 ? 24.668 8.576 -43.353 1.00 88.94 169 ASN A C 1
ATOM 1305 O O . ASN A 1 169 ? 23.775 8.689 -42.512 1.00 88.94 169 ASN A O 1
ATOM 1309 N N . LEU A 1 170 ? 25.289 7.416 -43.593 1.00 83.88 170 LEU A N 1
ATOM 1310 C CA . LEU A 1 170 ? 24.976 6.167 -42.893 1.00 83.88 170 LEU A CA 1
ATOM 1311 C C . LEU A 1 170 ? 25.302 6.248 -41.394 1.00 83.88 170 LEU A C 1
ATOM 1313 O O . LEU A 1 170 ? 24.475 5.861 -40.562 1.00 83.88 170 LEU A O 1
ATOM 1317 N N . ILE A 1 171 ? 26.462 6.814 -41.034 1.00 84.50 171 ILE A N 1
ATOM 1318 C CA . ILE A 1 171 ? 26.821 7.079 -39.631 1.00 84.50 171 ILE A CA 1
ATOM 1319 C C . ILE A 1 171 ? 25.755 7.967 -38.992 1.00 84.50 171 ILE A C 1
ATOM 1321 O O . ILE A 1 171 ? 25.184 7.611 -37.961 1.00 84.50 171 ILE A O 1
ATOM 1325 N N . ARG A 1 172 ? 25.420 9.093 -39.630 1.00 88.81 172 ARG A N 1
ATOM 1326 C CA . ARG A 1 172 ? 24.427 10.040 -39.108 1.00 88.81 172 ARG A CA 1
ATOM 1327 C C . ARG A 1 172 ? 23.052 9.394 -38.919 1.00 88.81 172 ARG A C 1
ATOM 1329 O O . ARG A 1 172 ? 22.384 9.657 -37.919 1.00 88.81 172 ARG A O 1
ATOM 1336 N N . GLN A 1 173 ? 22.615 8.556 -39.859 1.00 87.75 173 GLN A N 1
ATOM 1337 C CA . GLN A 1 173 ? 21.367 7.801 -39.732 1.00 87.75 173 GLN A CA 1
ATOM 1338 C C . GLN A 1 173 ? 21.416 6.847 -38.535 1.00 87.75 173 GLN A C 1
ATOM 1340 O O . GLN A 1 173 ? 20.499 6.852 -37.713 1.00 87.75 173 GLN A O 1
ATOM 1345 N N . THR A 1 174 ? 22.507 6.097 -38.387 1.00 83.50 174 THR A N 1
ATOM 1346 C CA . THR A 1 174 ? 22.680 5.141 -37.287 1.00 83.50 174 THR A CA 1
ATOM 1347 C C . THR A 1 174 ? 22.721 5.840 -35.928 1.00 83.50 174 THR A C 1
ATOM 1349 O O . THR A 1 174 ? 22.047 5.421 -34.985 1.00 83.50 174 THR A O 1
ATOM 1352 N N . GLU A 1 175 ? 23.426 6.967 -35.823 1.00 85.75 175 GLU A N 1
ATOM 1353 C CA . GLU A 1 175 ? 23.430 7.794 -34.617 1.00 85.75 175 GLU A CA 1
ATOM 1354 C C . GLU A 1 175 ? 22.032 8.296 -34.246 1.00 85.75 175 GLU A C 1
ATOM 1356 O O . GLU A 1 175 ? 21.675 8.306 -33.065 1.00 85.75 175 GLU A O 1
ATOM 1361 N N . ASN A 1 176 ? 21.233 8.713 -35.231 1.00 90.56 176 ASN A N 1
ATOM 1362 C CA . ASN A 1 176 ? 19.862 9.157 -34.995 1.00 90.56 176 ASN A CA 1
ATOM 1363 C C . ASN A 1 176 ? 18.984 8.008 -34.485 1.00 90.56 176 ASN A C 1
ATOM 1365 O O . ASN A 1 176 ? 18.241 8.205 -33.524 1.00 90.56 176 ASN A O 1
ATOM 1369 N N . VAL A 1 177 ? 19.121 6.799 -35.043 1.00 87.06 177 VAL A N 1
ATOM 1370 C CA . VAL A 1 177 ? 18.419 5.600 -34.550 1.00 87.06 177 VAL A CA 1
ATOM 1371 C C . VAL A 1 177 ? 18.807 5.301 -33.099 1.00 87.06 177 VAL A C 1
ATOM 1373 O O . VAL A 1 177 ? 17.931 5.115 -32.253 1.00 87.06 177 VAL A O 1
ATOM 1376 N N . ILE A 1 178 ? 20.103 5.340 -32.769 1.00 85.25 178 ILE A N 1
ATOM 1377 C CA . ILE A 1 178 ? 20.587 5.122 -31.397 1.00 85.25 178 ILE A CA 1
ATOM 1378 C C . ILE A 1 178 ? 20.041 6.193 -30.439 1.00 85.25 178 ILE A C 1
ATOM 1380 O O . ILE A 1 178 ? 19.631 5.865 -29.322 1.00 85.25 178 ILE A O 1
ATOM 1384 N N . LYS A 1 179 ? 20.017 7.469 -30.847 1.00 91.75 179 LYS A N 1
ATOM 1385 C CA . LYS A 1 179 ? 19.463 8.573 -30.041 1.00 91.75 179 LYS A CA 1
ATOM 1386 C C . LYS A 1 179 ? 17.973 8.365 -29.768 1.00 91.75 179 LYS A C 1
ATOM 1388 O O . LYS A 1 179 ? 17.565 8.436 -28.608 1.00 91.75 179 LYS A O 1
ATOM 1393 N N . THR A 1 180 ? 17.186 8.041 -30.793 1.00 89.12 180 THR A N 1
ATOM 1394 C CA . THR A 1 180 ? 15.749 7.762 -30.656 1.00 89.12 180 THR A CA 1
ATOM 1395 C C . THR A 1 180 ? 15.498 6.567 -29.736 1.00 89.12 180 THR A C 1
ATOM 1397 O O . THR A 1 180 ? 14.690 6.671 -28.813 1.00 89.12 180 THR A O 1
ATOM 1400 N N . ALA A 1 181 ? 16.253 5.474 -29.894 1.00 85.94 181 ALA A N 1
ATOM 1401 C CA . ALA A 1 181 ? 16.142 4.298 -29.030 1.00 85.94 181 ALA A CA 1
ATOM 1402 C C . ALA A 1 181 ? 16.450 4.622 -27.555 1.00 85.94 181 ALA A C 1
ATOM 1404 O O . ALA A 1 181 ? 15.744 4.169 -26.654 1.00 85.94 181 ALA A O 1
ATOM 1405 N N . ARG A 1 182 ? 17.466 5.455 -27.281 1.00 87.88 182 ARG A N 1
ATOM 1406 C CA . ARG A 1 182 ? 17.777 5.900 -25.909 1.00 87.88 182 ARG A CA 1
ATOM 1407 C C . ARG A 1 182 ? 16.644 6.720 -25.293 1.00 87.88 182 ARG A C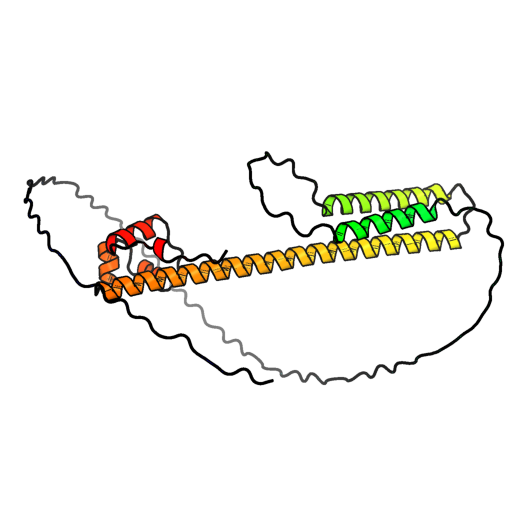 1
ATOM 1409 O O . ARG A 1 182 ? 16.313 6.494 -24.131 1.00 87.88 182 ARG A O 1
ATOM 1416 N N . ILE A 1 183 ? 16.055 7.646 -26.053 1.00 92.75 183 ILE A N 1
ATOM 1417 C CA . ILE A 1 183 ? 14.921 8.461 -25.589 1.00 92.75 183 ILE A CA 1
ATOM 1418 C C . ILE A 1 183 ? 13.716 7.566 -25.273 1.00 92.75 183 ILE A C 1
ATOM 1420 O O . ILE A 1 183 ? 13.111 7.719 -24.213 1.00 92.75 183 ILE A O 1
ATOM 1424 N N . ALA A 1 184 ? 13.406 6.594 -26.138 1.00 87.44 184 ALA A N 1
ATOM 1425 C CA . ALA A 1 184 ? 12.313 5.647 -25.919 1.00 87.44 184 ALA A CA 1
ATOM 1426 C C . ALA A 1 184 ? 12.499 4.835 -24.622 1.00 87.44 184 ALA A C 1
ATOM 1428 O O . ALA A 1 184 ? 11.581 4.748 -23.806 1.00 87.44 184 ALA A O 1
ATOM 1429 N N . ILE A 1 185 ? 13.710 4.326 -24.368 1.00 88.12 185 ILE A N 1
ATOM 1430 C CA . ILE A 1 185 ? 14.029 3.602 -23.125 1.00 88.12 185 ILE A CA 1
ATOM 1431 C C . ILE A 1 185 ? 13.846 4.491 -21.894 1.00 88.12 185 ILE A C 1
ATOM 1433 O O . ILE A 1 185 ? 13.303 4.041 -20.882 1.00 88.12 185 ILE A O 1
ATOM 1437 N N . GLU A 1 186 ? 14.311 5.738 -21.946 1.00 92.88 186 GLU A N 1
ATOM 1438 C CA . GLU A 1 186 ? 14.198 6.641 -20.801 1.00 92.88 186 GLU A CA 1
ATOM 1439 C C . GLU A 1 186 ? 12.735 7.014 -20.526 1.00 92.88 186 GLU A C 1
ATOM 1441 O O . GLU A 1 186 ? 12.295 6.970 -19.376 1.00 92.88 186 GLU A O 1
ATOM 1446 N N . ASN A 1 187 ? 11.940 7.249 -21.572 1.00 90.62 187 ASN A N 1
ATOM 1447 C CA . ASN A 1 187 ? 10.498 7.469 -21.451 1.00 90.62 187 ASN A CA 1
ATOM 1448 C C . ASN A 1 187 ? 9.776 6.246 -20.869 1.00 90.62 187 ASN A C 1
ATOM 1450 O O . ASN A 1 187 ? 8.947 6.397 -19.968 1.00 90.62 187 ASN A O 1
ATOM 1454 N N . ALA A 1 188 ? 10.128 5.030 -21.297 1.00 88.75 188 ALA A N 1
ATOM 1455 C CA . ALA A 1 188 ? 9.570 3.798 -20.740 1.00 88.75 188 ALA A CA 1
ATOM 1456 C C . ALA A 1 188 ? 9.902 3.642 -19.243 1.00 88.75 188 ALA A C 1
ATOM 1458 O O . ALA A 1 188 ? 9.035 3.298 -18.432 1.00 88.75 188 ALA A O 1
ATOM 1459 N N . LYS A 1 189 ? 11.137 3.962 -18.832 1.00 89.31 189 LYS A N 1
ATOM 1460 C CA . LYS A 1 189 ? 11.540 3.970 -17.413 1.00 89.31 189 LYS A CA 1
ATOM 1461 C C . LYS A 1 189 ? 10.775 5.016 -16.604 1.00 89.31 189 LYS A C 1
ATOM 1463 O O . LYS A 1 189 ? 10.359 4.728 -15.478 1.00 89.31 189 LYS A O 1
ATOM 1468 N N . LEU A 1 190 ? 10.595 6.219 -17.148 1.00 90.62 190 LEU A N 1
ATOM 1469 C CA . LEU A 1 190 ? 9.832 7.287 -16.502 1.00 90.62 190 LEU A CA 1
ATOM 1470 C C . LEU A 1 190 ? 8.359 6.903 -16.344 1.00 90.62 190 LEU A C 1
ATOM 1472 O O . LEU A 1 190 ? 7.824 7.059 -15.246 1.00 90.62 190 LEU A O 1
ATOM 1476 N N . SER A 1 191 ? 7.750 6.319 -17.376 1.00 89.19 191 SER A N 1
ATOM 1477 C CA . SER A 1 191 ? 6.386 5.784 -17.331 1.00 89.19 191 SER A CA 1
ATOM 1478 C C . SER A 1 191 ? 6.235 4.725 -16.231 1.00 89.19 191 SER A C 1
ATOM 1480 O O . SER A 1 191 ? 5.391 4.866 -15.347 1.00 89.19 191 SER A O 1
ATOM 1482 N N . LYS A 1 192 ? 7.147 3.741 -16.153 1.00 88.19 192 LYS A N 1
ATOM 1483 C CA . LYS A 1 192 ? 7.145 2.728 -15.076 1.00 88.19 192 LYS A CA 1
ATOM 1484 C C . LYS A 1 192 ? 7.233 3.361 -13.681 1.00 88.19 192 LYS A C 1
ATOM 1486 O O . LYS A 1 192 ? 6.497 2.975 -12.771 1.00 88.19 192 LYS A O 1
ATOM 1491 N N . ARG A 1 193 ? 8.096 4.370 -13.501 1.00 88.00 193 ARG A N 1
ATOM 1492 C CA . ARG A 1 193 ? 8.214 5.118 -12.234 1.00 88.00 193 ARG A CA 1
ATOM 1493 C C . ARG A 1 193 ? 6.933 5.879 -11.893 1.00 88.00 193 ARG A C 1
ATOM 1495 O O . ARG A 1 193 ? 6.564 5.928 -10.722 1.00 88.00 193 ARG A O 1
ATOM 1502 N N . GLN A 1 194 ? 6.272 6.481 -12.879 1.00 91.31 194 GLN A N 1
ATOM 1503 C CA . GLN A 1 194 ? 4.998 7.174 -12.681 1.00 91.31 194 GLN A CA 1
ATOM 1504 C C . GLN A 1 194 ? 3.896 6.191 -12.278 1.00 91.31 194 GLN A C 1
ATOM 1506 O O . GLN A 1 194 ? 3.243 6.419 -11.261 1.00 91.31 194 GLN A O 1
ATOM 1511 N N . SER A 1 195 ? 3.768 5.054 -12.965 1.00 88.50 195 SER A N 1
ATOM 1512 C CA . SER A 1 195 ? 2.811 4.003 -12.600 1.00 88.50 195 SER A CA 1
ATOM 1513 C C . SER A 1 195 ? 3.046 3.482 -11.181 1.00 88.50 195 SER A C 1
ATOM 1515 O O . SER A 1 195 ? 2.105 3.384 -10.399 1.00 88.50 195 SER A O 1
ATOM 1517 N N . HIS A 1 196 ? 4.302 3.247 -10.784 1.00 87.38 196 HIS A N 1
ATOM 1518 C CA . HIS A 1 196 ? 4.629 2.846 -9.410 1.00 87.38 196 HIS A CA 1
ATOM 1519 C C . HIS A 1 196 ? 4.217 3.902 -8.374 1.00 87.38 196 HIS A C 1
ATOM 1521 O O . HIS A 1 196 ? 3.711 3.545 -7.312 1.00 87.38 196 HIS A O 1
ATOM 1527 N N . LYS A 1 197 ? 4.393 5.198 -8.668 1.00 90.44 197 LYS A N 1
ATOM 1528 C CA . LYS A 1 197 ? 3.937 6.282 -7.779 1.00 90.44 197 LYS A CA 1
ATOM 1529 C C . LYS A 1 197 ? 2.415 6.296 -7.643 1.00 90.44 197 LYS A C 1
ATOM 1531 O O . LYS A 1 197 ? 1.918 6.478 -6.532 1.00 90.44 197 LYS A O 1
ATOM 1536 N N . VAL A 1 198 ? 1.684 6.084 -8.738 1.00 91.38 198 VAL A N 1
ATOM 1537 C CA . VAL A 1 198 ? 0.213 6.031 -8.735 1.00 91.38 198 VAL A CA 1
ATOM 1538 C C . VAL A 1 198 ? -0.274 4.837 -7.915 1.00 91.38 198 VAL A C 1
ATOM 1540 O O . VAL A 1 198 ? -1.108 5.013 -7.029 1.00 91.38 198 VAL A O 1
ATOM 1543 N N . ILE A 1 199 ? 0.301 3.651 -8.131 1.00 90.19 199 ILE A N 1
ATOM 1544 C CA . ILE A 1 199 ? -0.031 2.436 -7.373 1.00 90.19 199 ILE A CA 1
ATOM 1545 C C . ILE A 1 199 ? 0.278 2.622 -5.881 1.00 90.19 199 ILE A C 1
ATOM 1547 O O . ILE A 1 199 ? -0.575 2.341 -5.044 1.00 90.19 199 ILE A O 1
ATOM 1551 N N . ALA A 1 200 ? 1.454 3.157 -5.536 1.00 91.12 200 ALA A N 1
ATOM 1552 C CA . ALA A 1 200 ? 1.829 3.418 -4.146 1.00 91.12 200 ALA A CA 1
ATOM 1553 C C . ALA A 1 200 ? 0.886 4.428 -3.471 1.00 91.12 200 ALA A C 1
ATOM 1555 O O . ALA A 1 200 ? 0.453 4.214 -2.342 1.00 91.12 200 ALA A O 1
ATOM 1556 N N . SER A 1 201 ? 0.520 5.503 -4.175 1.00 93.50 201 SER A N 1
ATOM 1557 C CA . SER A 1 201 ? -0.427 6.506 -3.668 1.00 93.50 201 SER A CA 1
ATOM 1558 C C . SER A 1 201 ? -1.812 5.898 -3.433 1.00 93.50 201 SER A C 1
ATOM 1560 O O . SER A 1 201 ? -2.427 6.146 -2.398 1.00 93.50 201 SER A O 1
ATOM 1562 N N . ARG A 1 202 ? -2.281 5.048 -4.356 1.00 92.06 202 ARG A N 1
ATOM 1563 C CA . ARG A 1 202 ? -3.559 4.340 -4.222 1.00 92.06 202 ARG A CA 1
ATOM 1564 C C . ARG A 1 202 ? -3.544 3.348 -3.058 1.00 92.06 202 ARG A C 1
ATOM 1566 O O . ARG A 1 202 ? -4.519 3.284 -2.318 1.00 92.06 202 ARG A O 1
ATOM 1573 N N . ALA A 1 203 ? -2.444 2.623 -2.861 1.00 91.69 203 ALA A N 1
ATOM 1574 C CA . ALA A 1 203 ? -2.288 1.708 -1.733 1.00 91.69 203 ALA A CA 1
ATOM 1575 C C . ALA A 1 203 ? -2.323 2.447 -0.383 1.00 91.69 203 ALA A C 1
ATOM 1577 O O . ALA A 1 203 ? -3.000 1.998 0.540 1.00 91.69 203 ALA A O 1
ATOM 1578 N N . LEU A 1 204 ? -1.658 3.604 -0.282 1.00 91.56 204 LEU A N 1
ATOM 1579 C CA . LEU A 1 204 ? -1.693 4.442 0.922 1.00 91.56 204 LEU A CA 1
ATOM 1580 C C . LEU A 1 204 ? -3.092 5.007 1.201 1.00 91.56 204 LEU A C 1
ATOM 1582 O O . LEU A 1 204 ? -3.513 5.040 2.358 1.00 91.56 204 LEU A O 1
ATOM 1586 N N . LEU A 1 205 ? -3.815 5.428 0.159 1.00 91.88 205 LEU A N 1
ATOM 1587 C CA . LEU A 1 205 ? -5.197 5.891 0.292 1.00 91.88 205 LEU A CA 1
ATOM 1588 C C . LEU A 1 205 ? -6.101 4.773 0.823 1.00 91.88 205 LEU A C 1
ATOM 1590 O O . LEU A 1 205 ? -6.822 4.982 1.793 1.00 91.88 205 LEU A O 1
ATOM 1594 N N . LEU A 1 206 ? -5.992 3.573 0.251 1.00 91.19 206 LEU A N 1
ATOM 1595 C CA . LEU A 1 206 ? -6.775 2.413 0.670 1.00 91.19 206 LEU A CA 1
ATOM 1596 C C . LEU A 1 206 ? -6.462 1.998 2.120 1.00 91.19 206 LEU A C 1
ATOM 1598 O O . LEU A 1 206 ? -7.366 1.701 2.899 1.00 91.19 206 LEU A O 1
ATOM 1602 N N . GLU A 1 207 ? -5.185 2.015 2.516 1.00 91.19 207 GLU A N 1
ATOM 1603 C CA . GLU A 1 207 ? -4.784 1.765 3.907 1.00 91.19 207 GLU A CA 1
ATOM 1604 C C . GLU A 1 207 ? -5.423 2.786 4.864 1.00 91.19 207 GLU A C 1
ATOM 1606 O O . GLU A 1 207 ? -5.901 2.423 5.942 1.00 91.19 207 GLU A O 1
ATOM 1611 N N . TRP A 1 208 ? -5.446 4.062 4.478 1.00 91.81 208 TRP A N 1
ATOM 1612 C CA . TRP A 1 208 ? -6.044 5.131 5.272 1.00 91.81 208 TRP A CA 1
ATOM 1613 C C . TRP A 1 208 ? -7.569 5.002 5.383 1.00 91.81 208 TRP A C 1
ATOM 1615 O O . TRP A 1 208 ? -8.104 5.087 6.491 1.00 91.81 208 TRP A O 1
ATOM 1625 N N . GLU A 1 209 ? -8.261 4.714 4.281 1.00 91.62 209 GLU A N 1
ATOM 1626 C CA . GLU A 1 209 ? -9.710 4.477 4.269 1.00 91.62 209 GLU A CA 1
ATOM 1627 C C . GLU A 1 209 ? -10.096 3.298 5.172 1.00 91.62 209 GLU A C 1
ATOM 1629 O O . GLU A 1 209 ? -11.018 3.414 5.983 1.00 91.62 209 GLU A O 1
ATOM 1634 N N . HIS A 1 210 ? -9.344 2.192 5.128 1.00 91.56 210 HIS A N 1
ATOM 1635 C CA . HIS A 1 210 ? -9.585 1.047 6.011 1.00 91.56 210 HIS A CA 1
ATOM 1636 C C . HIS A 1 210 ? -9.396 1.387 7.488 1.00 91.56 210 HIS A C 1
ATOM 1638 O O . HIS A 1 210 ? -10.203 0.972 8.323 1.00 91.56 210 HIS A O 1
ATOM 1644 N N . LYS A 1 211 ? -8.353 2.152 7.831 1.00 92.50 211 LYS A N 1
ATOM 1645 C CA . LYS A 1 211 ? -8.132 2.602 9.214 1.00 92.50 211 LYS A CA 1
ATOM 1646 C C . LYS A 1 211 ? -9.317 3.407 9.728 1.00 92.50 211 LYS A C 1
ATOM 1648 O O . LYS A 1 211 ? -9.748 3.187 10.860 1.00 92.50 211 LYS A O 1
ATOM 1653 N N . ILE A 1 212 ? -9.849 4.309 8.904 1.00 92.56 212 ILE A N 1
ATOM 1654 C CA . ILE A 1 212 ? -11.006 5.129 9.268 1.00 92.56 212 ILE A CA 1
ATOM 1655 C C . ILE A 1 212 ? -12.248 4.261 9.442 1.00 92.56 212 ILE A C 1
ATOM 1657 O O . ILE A 1 212 ? -12.870 4.329 10.501 1.00 92.56 212 ILE A O 1
ATOM 1661 N N . ALA A 1 213 ? -12.551 3.387 8.481 1.00 92.31 213 ALA A N 1
ATOM 1662 C CA . ALA A 1 213 ? -13.721 2.511 8.538 1.00 92.31 213 ALA A CA 1
ATOM 1663 C C . ALA A 1 213 ? -13.731 1.617 9.794 1.00 92.31 213 ALA A C 1
ATOM 1665 O O . ALA A 1 213 ? -14.754 1.493 10.475 1.00 92.31 213 ALA A O 1
ATOM 1666 N N . ILE A 1 214 ? -12.575 1.047 10.153 1.00 93.88 214 ILE A N 1
ATOM 1667 C CA . ILE A 1 214 ? -12.397 0.296 11.405 1.00 93.88 214 ILE A CA 1
ATOM 1668 C C . ILE A 1 214 ? -12.674 1.192 12.606 1.00 93.88 214 ILE A C 1
ATOM 1670 O O . ILE A 1 214 ? -13.420 0.818 13.511 1.00 93.88 214 ILE A O 1
ATOM 1674 N N . SER A 1 215 ? -12.054 2.372 12.629 1.00 95.06 215 SER A N 1
ATOM 1675 C CA . SER A 1 215 ? -12.150 3.283 13.762 1.00 95.06 215 SER A CA 1
ATOM 1676 C C . SER A 1 215 ? -13.584 3.754 14.009 1.00 95.06 215 SER A C 1
ATOM 1678 O O . SER A 1 215 ? -14.026 3.810 15.158 1.00 95.06 215 SER A O 1
ATOM 1680 N N . ASP A 1 216 ? -14.343 3.998 12.942 1.00 94.88 216 ASP A N 1
ATOM 1681 C CA . ASP A 1 216 ? -15.740 4.404 13.018 1.00 94.88 216 ASP A CA 1
ATOM 1682 C C . ASP A 1 216 ? -16.640 3.252 13.461 1.00 94.88 216 ASP A C 1
ATOM 1684 O O . ASP A 1 216 ? -17.521 3.462 14.294 1.00 94.88 216 ASP A O 1
ATOM 1688 N N . SER A 1 217 ? -16.361 2.025 13.013 1.00 94.88 217 SER A N 1
ATOM 1689 C CA . SER A 1 217 ? -17.069 0.825 13.479 1.00 94.88 217 SER A CA 1
ATOM 1690 C C . SER A 1 217 ? -16.874 0.604 14.984 1.00 94.88 217 SER A C 1
ATOM 1692 O O . SER A 1 217 ? -17.837 0.355 15.710 1.00 94.88 217 SER A O 1
ATOM 1694 N N . ILE A 1 218 ? -15.643 0.781 15.483 1.00 96.25 218 ILE A N 1
ATOM 1695 C CA . ILE A 1 218 ? -15.337 0.712 16.921 1.00 96.25 218 ILE A CA 1
ATOM 1696 C C . ILE A 1 218 ? -16.091 1.810 17.682 1.00 96.25 218 ILE A C 1
ATOM 1698 O O . ILE A 1 218 ? -16.741 1.519 18.684 1.00 96.25 218 ILE A O 1
ATOM 1702 N N . ARG A 1 219 ? -16.043 3.067 17.215 1.00 97.06 219 ARG A N 1
ATOM 1703 C CA . ARG A 1 219 ? -16.744 4.194 17.863 1.00 97.06 219 ARG A CA 1
ATOM 1704 C C . ARG A 1 219 ? -18.254 3.987 17.905 1.00 97.06 219 ARG A C 1
ATOM 1706 O O . ARG A 1 219 ? -18.867 4.263 18.935 1.00 97.06 219 ARG A O 1
ATOM 1713 N N . ALA A 1 220 ? -18.843 3.519 16.806 1.00 96.31 220 ALA A N 1
ATOM 1714 C CA . ALA A 1 220 ? -20.265 3.217 16.725 1.00 96.31 220 ALA A CA 1
ATOM 1715 C C . ALA A 1 220 ? -20.642 2.162 17.769 1.00 96.31 220 ALA A C 1
ATOM 1717 O O . ALA A 1 220 ? -21.526 2.407 18.590 1.00 96.31 220 ALA A O 1
ATOM 1718 N N . ARG A 1 221 ? -19.888 1.058 17.834 1.00 97.38 221 ARG A N 1
ATOM 1719 C CA . ARG A 1 221 ? -20.149 -0.018 18.793 1.00 97.38 221 ARG A CA 1
ATOM 1720 C C . ARG A 1 221 ? -19.944 0.408 20.246 1.00 97.38 221 ARG A C 1
ATOM 1722 O O . ARG A 1 221 ? -20.762 0.090 21.103 1.00 97.38 221 ARG A O 1
ATOM 1729 N N . MET A 1 222 ? -18.899 1.180 20.535 1.00 98.06 222 MET A N 1
ATOM 1730 C CA . MET A 1 222 ? -18.696 1.761 21.866 1.00 98.06 222 MET A CA 1
ATOM 1731 C C . MET A 1 222 ? -19.878 2.641 22.282 1.00 98.06 222 MET A C 1
ATOM 1733 O O . MET A 1 222 ? -20.352 2.539 23.410 1.00 98.06 222 MET A O 1
ATOM 1737 N N . LYS A 1 223 ? -20.385 3.473 21.364 1.00 98.12 223 LYS A N 1
ATOM 1738 C CA . LYS A 1 223 ? -21.542 4.340 21.615 1.00 98.12 223 LYS A CA 1
ATOM 1739 C C . LYS A 1 223 ? -22.816 3.534 21.876 1.00 98.12 223 LYS A C 1
ATOM 1741 O O . LYS A 1 223 ? -23.563 3.896 22.778 1.00 98.12 223 LYS A O 1
ATOM 1746 N N . GLU A 1 224 ? -23.049 2.456 21.129 1.00 97.94 224 GLU A N 1
ATOM 1747 C CA . GLU A 1 224 ? -24.176 1.535 21.350 1.00 97.94 224 GLU A CA 1
ATOM 1748 C C . GLU A 1 224 ? -24.138 0.891 22.740 1.00 97.94 224 GLU A C 1
ATOM 1750 O O . GLU A 1 224 ? -25.174 0.763 23.388 1.00 97.94 224 GLU A O 1
ATOM 1755 N N . LEU A 1 225 ? -22.945 0.523 23.213 1.00 98.00 225 LEU A N 1
ATOM 1756 C CA . LEU A 1 225 ? -22.739 -0.089 24.527 1.00 98.00 225 LEU A CA 1
ATOM 1757 C C . LEU A 1 225 ? -22.640 0.933 25.673 1.00 98.00 225 LEU A C 1
ATOM 1759 O O . LEU A 1 225 ? -22.537 0.538 26.831 1.00 98.00 225 LEU A O 1
ATOM 1763 N N . GLY A 1 226 ? -22.633 2.237 25.372 1.00 98.25 226 GLY A N 1
ATOM 1764 C CA . GLY A 1 226 ? -22.377 3.287 26.362 1.00 98.25 226 GLY A CA 1
ATOM 1765 C C . GLY A 1 226 ? -20.961 3.250 26.950 1.00 98.25 226 GLY A C 1
ATOM 1766 O O . GLY A 1 226 ? -20.741 3.787 28.032 1.00 98.25 226 GLY A O 1
ATOM 1767 N N . MET A 1 227 ? -20.013 2.620 26.251 1.00 98.38 227 MET A N 1
ATOM 1768 C CA . MET A 1 227 ? -18.652 2.385 26.725 1.00 98.38 227 MET A CA 1
ATOM 1769 C C . MET A 1 227 ? -17.723 3.554 26.369 1.00 98.38 227 MET A C 1
ATOM 1771 O O . MET A 1 227 ? -17.717 4.045 25.237 1.00 98.38 227 MET A O 1
ATOM 1775 N N . ASN A 1 228 ? -16.884 3.982 27.312 1.00 98.31 228 ASN A N 1
ATOM 1776 C CA . ASN A 1 228 ? -15.836 4.980 27.076 1.00 98.31 228 ASN A CA 1
ATOM 1777 C C . ASN A 1 228 ? -14.466 4.333 26.759 1.00 98.31 228 ASN A C 1
ATOM 1779 O O . ASN A 1 228 ? -14.272 3.124 26.868 1.00 98.31 228 ASN A O 1
ATOM 1783 N N . GLN A 1 229 ? -13.478 5.136 26.341 1.00 98.38 229 GLN A N 1
ATOM 1784 C CA . GLN A 1 229 ? -12.155 4.607 25.961 1.00 98.38 229 GLN A CA 1
ATOM 1785 C C . GLN A 1 229 ? -11.390 3.974 27.137 1.00 98.38 229 GLN A C 1
ATOM 1787 O O . GLN A 1 229 ? -10.627 3.032 26.921 1.00 98.38 229 GLN A O 1
ATOM 1792 N N . ASN A 1 230 ? -11.593 4.459 28.368 1.00 98.50 230 ASN A N 1
ATOM 1793 C CA . ASN A 1 230 ? -10.950 3.905 29.564 1.00 98.50 230 ASN A CA 1
ATOM 1794 C C . ASN A 1 230 ? -11.511 2.520 29.900 1.00 98.50 230 ASN A C 1
ATOM 1796 O O . ASN A 1 230 ? -10.755 1.615 30.245 1.00 98.50 230 ASN A O 1
ATOM 1800 N N . GLU A 1 231 ? -12.818 2.334 29.747 1.00 98.56 231 GLU A N 1
ATOM 1801 C CA . GLU A 1 231 ? -13.477 1.039 29.921 1.00 98.56 231 GLU A CA 1
ATOM 1802 C C . GLU A 1 231 ? -13.018 0.041 28.861 1.00 98.56 231 GLU A C 1
ATOM 1804 O O . GLU A 1 231 ? -12.663 -1.085 29.201 1.00 98.56 231 GLU A O 1
ATOM 1809 N N . LEU A 1 232 ? -12.907 0.471 27.599 1.00 98.50 232 LEU A N 1
ATOM 1810 C CA . LEU A 1 232 ? -12.349 -0.374 26.543 1.00 98.50 232 LEU A CA 1
ATOM 1811 C C . LEU A 1 232 ? -10.882 -0.747 26.829 1.00 98.50 232 LEU A C 1
ATOM 1813 O O . LEU A 1 232 ? -10.469 -1.885 26.599 1.00 98.50 232 LEU A O 1
ATOM 1817 N N . SER A 1 233 ? -10.092 0.190 27.361 1.00 98.50 233 SER A N 1
ATOM 1818 C CA . SER A 1 233 ? -8.707 -0.048 27.797 1.00 98.50 233 SER A CA 1
ATOM 1819 C C . SER A 1 233 ? -8.631 -1.113 28.876 1.00 98.50 233 SER A C 1
ATOM 1821 O O . SER A 1 233 ? -7.851 -2.059 28.753 1.00 98.50 233 SER A O 1
ATOM 1823 N N . PHE A 1 234 ? -9.494 -1.006 29.881 1.00 98.50 234 PHE A N 1
ATOM 1824 C CA . PHE A 1 234 ? -9.584 -1.975 30.959 1.00 98.50 234 PHE A CA 1
ATOM 1825 C C . PHE A 1 234 ? -10.031 -3.356 30.453 1.00 98.50 234 PHE A C 1
ATOM 1827 O O . PHE A 1 234 ? -9.381 -4.352 30.761 1.00 98.50 234 PHE A O 1
ATOM 1834 N N . ALA A 1 235 ? -11.067 -3.418 29.611 1.00 98.31 235 ALA A N 1
ATOM 1835 C CA . ALA A 1 235 ? -11.613 -4.669 29.079 1.00 98.31 235 ALA A CA 1
ATOM 1836 C C . ALA A 1 235 ? -10.627 -5.420 28.167 1.00 98.31 235 ALA A C 1
ATOM 1838 O O . ALA A 1 235 ? -10.558 -6.647 28.186 1.00 98.31 235 ALA A O 1
ATOM 1839 N N . THR A 1 236 ? -9.841 -4.693 27.370 1.00 98.12 236 THR A N 1
ATOM 1840 C CA . THR A 1 236 ? -8.892 -5.287 26.410 1.00 98.12 236 THR A CA 1
ATOM 1841 C C . THR A 1 236 ? -7.485 -5.496 26.979 1.00 98.12 236 THR A C 1
ATOM 1843 O O . THR A 1 236 ? -6.666 -6.195 26.369 1.00 98.12 236 THR A O 1
ATOM 1846 N N . GLY A 1 237 ? -7.163 -4.854 28.108 1.00 98.12 237 GLY A N 1
ATOM 1847 C CA . GLY A 1 237 ? -5.803 -4.777 28.649 1.00 98.12 237 GLY A CA 1
ATOM 1848 C C . GLY A 1 237 ? -4.826 -4.015 27.742 1.00 98.12 237 GLY A C 1
ATOM 1849 O O . GLY A 1 237 ? -3.619 -4.260 27.789 1.00 98.12 237 GLY A O 1
ATOM 1850 N N . ILE A 1 238 ? -5.330 -3.147 26.861 1.00 98.19 238 ILE A N 1
ATOM 1851 C CA . ILE A 1 238 ? -4.530 -2.311 25.956 1.00 98.19 238 ILE A CA 1
ATOM 1852 C C . ILE A 1 238 ? -4.427 -0.915 26.563 1.00 98.19 238 ILE A C 1
ATOM 1854 O O . ILE A 1 238 ? -5.420 -0.386 27.049 1.00 98.19 238 ILE A O 1
ATOM 1858 N N . GLY A 1 239 ? -3.250 -0.289 26.511 1.00 98.31 239 GLY A N 1
ATOM 1859 C CA . GLY A 1 239 ? -3.067 1.061 27.048 1.00 98.31 239 GLY A CA 1
ATOM 1860 C C . GLY A 1 239 ? -3.985 2.095 26.384 1.00 98.31 239 GLY A C 1
ATOM 1861 O O . GLY A 1 239 ? -4.142 2.104 25.162 1.00 98.31 239 GLY A O 1
ATOM 1862 N N . ILE A 1 240 ? -4.545 3.009 27.182 1.00 98.31 240 ILE A N 1
ATOM 1863 C CA . ILE A 1 240 ? -5.482 4.047 26.719 1.00 98.31 240 ILE A CA 1
ATOM 1864 C C . ILE A 1 240 ? -4.938 4.879 25.546 1.00 98.31 240 ILE A C 1
ATOM 1866 O O . ILE A 1 240 ? -5.661 5.168 24.595 1.00 98.31 240 ILE A O 1
ATOM 1870 N N . GLY A 1 241 ? -3.640 5.202 25.560 1.00 98.00 241 GLY A N 1
ATOM 1871 C CA . GLY A 1 241 ? -2.989 5.932 24.468 1.00 98.00 241 GLY A CA 1
ATOM 1872 C C . GLY A 1 241 ? -3.020 5.165 23.143 1.00 98.00 241 GLY A C 1
ATOM 1873 O O . GLY A 1 241 ? -3.299 5.750 22.101 1.00 98.00 241 GLY A O 1
ATOM 1874 N N . GLN A 1 242 ? -2.819 3.845 23.183 1.00 97.94 242 GLN A N 1
ATOM 1875 C CA . GLN A 1 242 ? -2.890 2.992 21.997 1.00 97.94 242 GLN A CA 1
ATOM 1876 C C . GLN A 1 242 ? -4.328 2.884 21.473 1.00 97.94 242 GLN A C 1
ATOM 1878 O O . GLN A 1 242 ? -4.542 2.963 20.266 1.00 97.94 242 GLN A O 1
ATOM 1883 N N . ILE A 1 243 ? -5.323 2.781 22.360 1.00 98.06 243 ILE A N 1
ATOM 1884 C CA . ILE A 1 243 ? -6.740 2.817 21.963 1.00 98.06 243 ILE A CA 1
ATOM 1885 C C . ILE A 1 243 ? -7.088 4.142 21.293 1.00 98.06 243 ILE A C 1
ATOM 1887 O O . ILE A 1 243 ? -7.711 4.139 20.235 1.00 98.06 243 ILE A O 1
ATOM 1891 N N . SER A 1 244 ? -6.637 5.267 21.846 1.00 98.06 244 SER A N 1
ATOM 1892 C CA . SER A 1 244 ? -6.853 6.581 21.239 1.00 98.06 244 SER A CA 1
ATOM 1893 C C . SER A 1 244 ? -6.217 6.686 19.846 1.00 98.06 244 SER A C 1
ATOM 1895 O O . SER A 1 244 ? -6.832 7.216 18.921 1.00 98.06 244 SER A O 1
ATOM 1897 N N . LEU A 1 245 ? -5.014 6.136 19.644 1.00 97.94 245 LEU A N 1
ATOM 1898 C CA . LEU A 1 245 ? -4.373 6.102 18.324 1.00 97.94 245 LEU A CA 1
ATOM 1899 C C . LEU A 1 245 ? -5.134 5.226 17.318 1.00 97.94 245 LEU A C 1
ATOM 1901 O O . LEU A 1 245 ? -5.280 5.634 16.165 1.00 97.94 245 LEU A O 1
ATOM 1905 N N . ILE A 1 246 ? -5.646 4.070 17.749 1.00 96.94 246 ILE A N 1
ATOM 1906 C CA . ILE A 1 246 ? -6.466 3.171 16.919 1.00 96.94 246 ILE A CA 1
ATOM 1907 C C . ILE A 1 246 ? -7.787 3.849 16.542 1.00 96.94 246 ILE A C 1
ATOM 1909 O O . ILE A 1 246 ? -8.126 3.925 15.364 1.00 96.94 246 ILE A O 1
ATOM 1913 N N . ILE A 1 247 ? -8.497 4.415 17.522 1.00 96.62 247 ILE A N 1
ATOM 1914 C CA . ILE A 1 247 ? -9.772 5.118 17.317 1.00 96.62 247 ILE A CA 1
ATOM 1915 C C . ILE A 1 247 ? -9.603 6.351 16.425 1.00 96.62 247 ILE A C 1
ATOM 1917 O O . ILE A 1 247 ? -10.553 6.771 15.783 1.00 96.62 247 ILE A O 1
ATOM 1921 N N . ASN A 1 248 ? -8.419 6.954 16.363 1.00 96.31 248 ASN A N 1
ATOM 1922 C CA . ASN A 1 248 ? -8.150 8.082 15.471 1.00 96.31 248 ASN A CA 1
ATOM 1923 C C . ASN A 1 248 ? -7.571 7.666 14.109 1.00 96.31 248 ASN A C 1
ATOM 1925 O O . ASN A 1 248 ? -7.173 8.541 13.343 1.00 96.31 248 ASN A O 1
ATOM 1929 N N . GLY A 1 249 ? -7.457 6.363 13.822 1.00 94.44 249 GLY A N 1
ATOM 1930 C CA . GLY A 1 249 ? -6.868 5.854 12.580 1.00 94.44 249 GLY A CA 1
ATOM 1931 C C . GLY A 1 249 ? -5.378 6.181 12.416 1.00 94.44 249 GLY A C 1
ATOM 1932 O O . GLY A 1 249 ? -4.845 6.116 11.312 1.00 94.44 249 GLY A O 1
ATOM 1933 N N . LYS A 1 250 ? -4.680 6.554 13.498 1.00 95.31 250 LYS A N 1
ATOM 1934 C CA . LYS A 1 250 ? -3.265 6.967 13.466 1.00 95.31 250 LYS A CA 1
ATOM 1935 C C . LYS A 1 250 ? -2.291 5.797 13.569 1.00 95.31 250 LYS A C 1
ATOM 1937 O O . LYS A 1 250 ? -1.112 5.965 13.273 1.00 95.31 250 LYS A O 1
ATOM 1942 N N . GLN A 1 251 ? -2.755 4.627 14.001 1.00 95.00 251 GLN A N 1
ATOM 1943 C CA . GLN A 1 251 ? -1.915 3.453 14.222 1.00 95.00 251 GLN A CA 1
ATOM 1944 C C . GLN A 1 251 ? -2.472 2.219 13.511 1.00 95.00 251 GLN A C 1
ATOM 1946 O O . GLN A 1 251 ? -3.671 1.957 13.547 1.00 95.00 251 GLN A O 1
ATOM 1951 N N . ASN A 1 252 ? -1.567 1.433 12.918 1.00 92.50 252 ASN A N 1
ATOM 1952 C CA . ASN A 1 252 ? -1.874 0.111 12.382 1.00 92.50 252 ASN A CA 1
ATOM 1953 C C . ASN A 1 252 ? -2.195 -0.876 13.508 1.00 92.50 252 ASN A C 1
ATOM 1955 O O . ASN A 1 252 ? -1.437 -1.023 14.470 1.00 92.50 252 ASN A O 1
ATOM 1959 N N . MET A 1 253 ? -3.324 -1.564 13.372 1.00 94.06 253 MET A N 1
ATOM 1960 C CA . MET A 1 253 ? -3.785 -2.543 14.343 1.00 94.06 253 MET A CA 1
ATOM 1961 C C . MET A 1 253 ? -3.216 -3.927 14.025 1.00 94.06 253 MET A C 1
ATOM 1963 O O . MET A 1 253 ? -3.262 -4.387 12.889 1.00 94.06 253 MET A O 1
ATOM 1967 N N . THR A 1 254 ? -2.687 -4.611 15.039 1.00 96.00 254 THR A N 1
ATOM 1968 C CA . THR A 1 254 ? -2.276 -6.015 14.890 1.00 96.00 254 THR A CA 1
ATOM 1969 C C . THR A 1 254 ? -3.492 -6.937 14.964 1.00 96.00 254 THR A C 1
ATOM 1971 O O . THR A 1 254 ? -4.463 -6.614 15.649 1.00 96.00 254 THR A O 1
ATOM 1974 N N . LEU A 1 255 ? -3.417 -8.130 14.364 1.00 96.06 255 LEU A N 1
ATOM 1975 C CA . LEU A 1 255 ? -4.481 -9.143 14.471 1.00 96.06 255 LEU A CA 1
ATOM 1976 C C . LEU A 1 255 ? -4.821 -9.489 15.930 1.00 96.06 255 LEU A C 1
ATOM 1978 O O . LEU A 1 255 ? -5.983 -9.659 16.282 1.00 96.06 255 LEU A O 1
ATOM 1982 N N . ARG A 1 256 ? -3.812 -9.525 16.812 1.00 97.12 256 ARG A N 1
ATOM 1983 C CA . ARG A 1 256 ? -4.015 -9.744 18.252 1.00 97.12 256 ARG A CA 1
ATOM 1984 C C . ARG A 1 256 ? -4.837 -8.620 18.886 1.00 97.12 256 ARG A C 1
ATOM 1986 O O . ARG A 1 256 ? -5.691 -8.889 19.724 1.00 97.12 256 ARG A O 1
ATOM 1993 N N . THR A 1 257 ? -4.549 -7.371 18.529 1.00 97.31 257 THR A N 1
ATOM 1994 C CA . THR A 1 257 ? -5.299 -6.207 19.016 1.00 97.31 257 THR A CA 1
ATOM 1995 C C . THR A 1 257 ? -6.734 -6.227 18.503 1.00 97.31 257 THR A C 1
ATOM 1997 O O . THR A 1 257 ? -7.648 -6.001 19.289 1.00 97.31 257 THR A O 1
ATOM 2000 N N . MET A 1 258 ? -6.920 -6.566 17.226 1.00 96.62 258 MET A N 1
ATOM 2001 C CA . MET A 1 258 ? -8.234 -6.711 16.604 1.00 96.62 258 MET A CA 1
ATOM 2002 C C . MET A 1 258 ? -9.088 -7.735 17.358 1.00 96.62 258 MET A C 1
ATOM 2004 O O . MET A 1 258 ? -10.141 -7.373 17.867 1.00 96.62 258 MET A O 1
ATOM 2008 N N . ALA A 1 259 ? -8.570 -8.948 17.578 1.00 97.00 259 ALA A N 1
ATOM 2009 C CA . ALA A 1 259 ? -9.282 -10.005 18.301 1.00 97.00 259 ALA A CA 1
ATOM 2010 C C . ALA A 1 259 ? -9.669 -9.611 19.739 1.00 97.00 259 ALA A C 1
ATOM 2012 O O . ALA A 1 259 ? -10.737 -9.973 20.225 1.00 97.00 259 ALA A O 1
ATOM 2013 N N . ARG A 1 260 ? -8.815 -8.848 20.439 1.00 98.12 260 ARG A N 1
ATOM 2014 C CA . ARG A 1 260 ? -9.131 -8.342 21.787 1.00 98.12 260 ARG A CA 1
ATOM 2015 C C . ARG A 1 260 ? -10.267 -7.326 21.767 1.00 98.12 260 ARG A C 1
ATOM 2017 O O . ARG A 1 260 ? -11.112 -7.362 22.653 1.00 98.12 260 ARG A O 1
ATOM 2024 N N . ILE A 1 261 ? -10.267 -6.422 20.790 1.00 97.69 261 ILE A N 1
ATOM 2025 C CA . ILE A 1 261 ? -11.314 -5.407 20.640 1.00 97.69 261 ILE A CA 1
ATOM 2026 C C . ILE A 1 261 ? -12.638 -6.064 20.236 1.00 97.69 261 ILE A C 1
ATOM 2028 O O . ILE A 1 261 ? -13.660 -5.740 20.831 1.00 97.69 261 ILE A O 1
ATOM 2032 N N . GLU A 1 262 ? -12.619 -7.016 19.299 1.00 97.38 262 GLU A N 1
ATOM 2033 C CA . GLU A 1 262 ? -13.802 -7.800 18.909 1.00 97.38 262 GLU A CA 1
ATOM 2034 C C . GLU A 1 262 ? -14.408 -8.539 20.104 1.00 97.38 262 GLU A C 1
ATOM 2036 O O . GLU A 1 262 ? -15.609 -8.440 20.338 1.00 97.38 262 GLU A O 1
ATOM 2041 N N . ALA A 1 263 ? -13.573 -9.208 20.908 1.00 97.88 263 ALA A N 1
ATOM 2042 C CA . ALA A 1 263 ? -14.023 -9.907 22.109 1.00 97.88 263 ALA A CA 1
ATOM 2043 C C . ALA A 1 263 ? -14.582 -8.953 23.181 1.00 97.88 263 ALA A C 1
ATOM 2045 O O . ALA A 1 263 ? -15.559 -9.286 23.843 1.00 97.88 263 ALA A O 1
ATOM 2046 N N . ALA A 1 264 ? -13.981 -7.771 23.360 1.00 98.12 264 ALA A N 1
ATOM 2047 C CA . ALA A 1 264 ? -14.423 -6.799 24.363 1.00 98.12 264 ALA A CA 1
ATOM 2048 C C . ALA A 1 264 ? -15.720 -6.069 23.976 1.00 98.12 264 ALA A C 1
ATOM 2050 O O . ALA A 1 264 ? -16.489 -5.681 24.852 1.00 98.12 264 ALA A O 1
ATOM 2051 N N . LEU A 1 265 ? -15.948 -5.858 22.678 1.00 97.56 265 LEU A N 1
ATOM 2052 C CA . LEU A 1 265 ? -17.109 -5.136 22.150 1.00 97.56 265 LEU A CA 1
ATOM 2053 C C . LEU A 1 265 ? -18.204 -6.064 21.592 1.00 97.56 265 LEU A C 1
ATOM 2055 O O . LEU A 1 265 ? -19.222 -5.570 21.098 1.00 97.56 265 LEU A O 1
ATOM 2059 N N . ASP A 1 266 ? -17.987 -7.381 21.665 1.00 96.94 266 ASP A N 1
ATOM 2060 C CA . ASP A 1 266 ? -18.873 -8.437 21.163 1.00 96.94 266 ASP A CA 1
ATOM 2061 C C . ASP A 1 266 ? -19.404 -8.121 19.756 1.00 96.94 266 ASP A C 1
ATOM 2063 O O . ASP A 1 266 ? -20.607 -7.976 19.518 1.00 96.94 266 ASP A O 1
ATOM 2067 N N . PHE A 1 267 ? -18.475 -7.876 18.829 1.00 94.75 267 PHE A N 1
ATOM 2068 C CA . PHE A 1 267 ? -18.794 -7.611 17.428 1.00 94.75 267 PHE A CA 1
ATOM 2069 C C . PHE A 1 267 ? -17.664 -8.053 16.498 1.00 94.75 267 PHE A C 1
ATOM 2071 O O . PHE A 1 267 ? -16.521 -8.237 16.909 1.00 94.75 267 PHE A O 1
ATOM 2078 N N . ARG A 1 268 ? -18.013 -8.210 15.221 1.00 94.25 268 ARG A N 1
ATOM 2079 C CA . ARG A 1 268 ? -17.126 -8.667 14.153 1.00 94.25 268 ARG A CA 1
ATOM 2080 C C . ARG A 1 268 ? -16.651 -7.495 13.301 1.00 94.25 268 ARG A C 1
ATOM 2082 O O . ARG A 1 268 ? -17.457 -6.907 12.573 1.00 94.25 268 ARG A O 1
ATOM 2089 N N . LEU A 1 269 ? -15.358 -7.179 13.356 1.00 91.62 269 LEU A N 1
ATOM 2090 C CA . LEU A 1 269 ? -14.756 -6.093 12.575 1.00 91.62 269 LEU A CA 1
ATOM 2091 C C . LEU A 1 269 ? -14.685 -6.424 11.083 1.00 91.62 269 LEU A C 1
ATOM 2093 O O . LEU A 1 269 ? -14.712 -5.515 10.260 1.00 91.62 269 LEU A O 1
ATOM 2097 N N . ASP A 1 270 ? -14.651 -7.707 10.724 1.00 84.50 270 ASP A N 1
ATOM 2098 C CA . ASP A 1 270 ? -14.565 -8.164 9.335 1.00 84.50 270 ASP A CA 1
ATOM 2099 C C . ASP A 1 270 ? -15.842 -7.924 8.511 1.00 84.50 270 ASP A C 1
ATOM 2101 O O . ASP A 1 270 ? -15.788 -7.845 7.286 1.00 84.50 270 ASP A O 1
ATOM 2105 N N . SER A 1 271 ? -16.989 -7.747 9.169 1.00 81.00 271 SER A N 1
ATOM 2106 C CA . SER A 1 271 ? -18.288 -7.603 8.499 1.00 81.00 271 SER A CA 1
ATOM 2107 C C . SER A 1 271 ? -18.493 -6.264 7.766 1.00 81.00 271 SER A C 1
ATOM 2109 O O . SER A 1 271 ? -19.394 -6.158 6.932 1.00 81.00 271 SER A O 1
ATOM 2111 N N . GLY A 1 272 ? -17.667 -5.249 8.051 1.00 71.25 272 GLY A N 1
ATOM 2112 C CA . GLY A 1 272 ? -17.815 -3.890 7.515 1.00 71.25 272 GLY A CA 1
ATOM 2113 C C . GLY A 1 272 ? -17.027 -3.587 6.236 1.00 71.25 272 GLY A C 1
ATOM 2114 O O . GLY A 1 272 ? -17.267 -2.554 5.609 1.00 71.25 272 GLY A O 1
ATOM 2115 N N . PHE A 1 273 ? -16.096 -4.451 5.824 1.00 78.62 273 PHE A N 1
ATOM 2116 C CA . PHE A 1 273 ? -15.231 -4.169 4.677 1.00 78.62 273 PHE A CA 1
ATOM 2117 C C . PHE A 1 273 ? -15.895 -4.580 3.362 1.00 78.62 273 PHE A C 1
ATOM 2119 O O . PHE A 1 273 ? -15.997 -5.762 3.037 1.00 78.62 273 PHE A O 1
ATOM 2126 N N . LYS A 1 274 ? -16.326 -3.591 2.575 1.00 75.31 274 LYS A N 1
ATOM 2127 C CA . LYS A 1 274 ? -16.726 -3.797 1.179 1.00 75.31 274 LYS A CA 1
ATOM 2128 C C . LYS A 1 274 ? -15.575 -3.390 0.274 1.00 75.31 274 LYS A C 1
ATOM 2130 O O . LYS A 1 274 ? -15.328 -2.205 0.077 1.00 75.31 274 LYS A O 1
ATOM 2135 N N . TYR A 1 275 ? -14.886 -4.378 -0.278 1.00 73.81 275 TYR A N 1
ATOM 2136 C CA . TYR A 1 275 ? -13.912 -4.150 -1.336 1.00 73.81 275 TYR A CA 1
ATOM 2137 C C . TYR A 1 275 ? -14.677 -4.027 -2.655 1.00 73.81 275 TYR A C 1
ATOM 2139 O O . TYR A 1 275 ? -15.235 -5.009 -3.143 1.00 73.81 275 TYR A O 1
ATOM 2147 N N . HIS A 1 276 ? -14.754 -2.815 -3.203 1.00 68.94 276 HIS A N 1
ATOM 2148 C CA . HIS A 1 276 ? -15.136 -2.631 -4.600 1.00 68.94 276 HIS A CA 1
ATOM 2149 C C . HIS A 1 276 ? -13.932 -3.046 -5.446 1.00 68.94 276 HIS A C 1
ATOM 2151 O O . HIS A 1 276 ? -13.016 -2.248 -5.648 1.00 68.94 276 HIS A O 1
ATOM 2157 N N . VAL A 1 277 ? -13.901 -4.330 -5.811 1.00 58.75 277 VAL A N 1
ATOM 2158 C CA . VAL A 1 277 ? -12.970 -4.875 -6.808 1.00 58.75 277 VAL A CA 1
ATOM 2159 C C . VAL A 1 277 ? -13.436 -4.439 -8.188 1.00 58.75 277 VAL A C 1
ATOM 2161 O O . VAL A 1 277 ? -14.657 -4.564 -8.445 1.00 58.75 277 VAL A O 1
#

Radius of gyration: 38.82 Å; chains: 1; bounding box: 83×65×112 Å

Organism: NCBI:txid604330

pLDDT: mean 70.39, std 20.65, range [36.78, 98.56]

Foldseek 3Di:
DDDDDDDDDDDDDDDDDDDDDDDDDDDDDDDDDDDDDDDDDDDDDDDDDDDDDDDDDDDDDDDDDDDDPDDDDDDDDDDDDDDDDDDDDDDDDPDPPPPVVVVVVVVVVVVVVVPPDDDDDDDDDDDDDPPDPDVLVVLVVVLVVLVVVVVVVVVCVVDDDDDPVVVVVVVVVSVVVSVVSVVVSVVVVVVVVVVVVVVVVVVVVVLQVLLQQLLVVLVVLCVVVVHDLVNLCVQLVNDSVVSVCSNVSNDDDDPSNQVSSCVSSVHDSVVRDDDPD

Secondary structure (DSSP, 8-state):
----------------------------------------------------------------------------------------------S--SHHHHHHHHHHHHHHTTSS-S-------------PPPHHHHHHHHHHHHHHHHHHHHHHTTSS---HHHHHHHHHHHHHHHHHHHHHHHHHHHHHHHHHHHHHHHHHHHHHHHHHHHHHHHHHHHHHTT--HHHHHHHHT--HHHHHHHHTT-SPPPHHHHHHHHHHHTS-GGGG-----